Protein AF-A0A3B4FB01-F1 (afdb_monomer_lite)

Radius of gyration: 21.35 Å; chains: 1; bounding box: 50×45×59 Å

InterPro domains:
  IPR001611 Leucine-rich repeat [PF00560] (216-230)
  IPR001611 Leucine-rich repeat [PF13855] (148-206)
  IPR001611 Leucine-rich repeat [PS51450] (148-169)
  IPR001611 Leucine-rich repeat [PS51450] (216-237)
  IPR003591 Leucine-rich repeat, typical subtype [SM00369] (116-141)
  IPR003591 Leucine-rich repeat, typical subtype [SM00369] (146-169)
  IPR003591 Leucine-rich repeat, typical subtype [SM00369] (170-193)
  IPR003591 Leucine-rich repeat, typical subtype [SM00369] (234-257)
  IPR016337 Monocyte differentiation antigen CD14 [PTHR10630] (15-255)
  IPR032675 Leucine-rich repeat domain superfamily [G3DSA:3.80.10.10] (7-271)

Organism: NCBI:txid303518

Sequence (272 aa):
MFPLHVAIKRGATGLSFKNVNMSVSACVQLTNIFSGSELTSVAIEDSHIFKNEEEVRLHHINLKSLEVIVLKNIDIHSFYRVPELNFIKNMMKPVRRTSMINTKVFAIPCQSTIHFTNLEVLDISDNTIADRTLMEMMCYGKEDVLLNLRTLNISKNSLSSINSKLFTRLEKLENLDMSRNSFDSMPSTCSWPASLKFLNLSSTSLPEVTSCLPQSLQILDLSRNKLTVFNIELPLLKELYISGNKLGNLPDGHLYVSLASLRVLEAAGNPY

Foldseek 3Di:
DVVVLVCQVVPDQEDEAEAEEEEPLRVQVVLVSCAPTLHAEYYYENYEYEHDPDDRDQDQGHHQNHAEYYYYLYEYPPVVPDPDVVSCLNVQQNYQEYAHENHQDAADACVNQQSNQNHAYYHDEQYAHEPVRLCRSLCPPHDHGPLNYAEYHHDNYAYAADQQVSALSNLNHAYYEHDNYAYPEHDQAAHHHLNHAYYEHDNHQYQDYHNNDDLSYQEYAHAQYAYQDDAAQNANHAEYHHENYQHQDDYDCVSHNNHNDYDHPHCPRHDD

Structure (mmCIF, N/CA/C/O backbone):
data_AF-A0A3B4FB01-F1
#
_entry.id   AF-A0A3B4FB01-F1
#
loop_
_atom_site.group_PDB
_atom_site.id
_atom_site.type_symbol
_atom_site.label_atom_id
_atom_site.label_alt_id
_atom_site.label_comp_id
_atom_site.label_asym_id
_atom_site.label_entity_id
_atom_site.label_seq_id
_atom_site.pdbx_PDB_ins_code
_atom_site.Cartn_x
_atom_site.Cartn_y
_atom_site.Cartn_z
_atom_site.occupancy
_atom_site.B_iso_or_equiv
_atom_site.auth_seq_id
_atom_site.auth_comp_id
_atom_site.auth_asym_id
_atom_site.auth_atom_id
_atom_site.pdbx_PDB_model_num
ATOM 1 N N . MET A 1 1 ? -29.248 5.705 19.704 1.00 55.19 1 MET A N 1
ATOM 2 C CA . MET A 1 1 ? -28.166 5.486 20.695 1.00 55.19 1 MET A CA 1
ATOM 3 C C . MET A 1 1 ? -28.318 4.178 21.483 1.00 55.19 1 MET A C 1
ATOM 5 O O . MET A 1 1 ? -27.370 3.408 21.503 1.00 55.19 1 MET A O 1
ATOM 9 N N . PHE A 1 2 ? -29.491 3.858 22.050 1.00 58.88 2 PHE A N 1
ATOM 10 C CA . PHE A 1 2 ? -29.734 2.596 22.784 1.00 58.88 2 PHE A CA 1
ATOM 11 C C . PHE A 1 2 ? -29.407 1.272 22.050 1.00 58.88 2 PHE A C 1
ATOM 13 O O . PHE A 1 2 ? -28.876 0.375 22.704 1.00 58.88 2 PHE A O 1
ATOM 20 N N . PRO A 1 3 ? -29.648 1.114 20.731 1.00 66.94 3 PRO A N 1
ATOM 21 C CA . PRO A 1 3 ? -29.428 -0.175 20.061 1.00 66.94 3 PRO A CA 1
ATOM 22 C C . PRO A 1 3 ? -27.959 -0.620 20.036 1.00 66.94 3 PRO A C 1
ATOM 24 O O . PRO A 1 3 ? -27.664 -1.794 20.242 1.00 66.94 3 PRO A O 1
ATOM 27 N N . LEU A 1 4 ? -27.030 0.323 19.844 1.00 74.50 4 LEU A N 1
ATOM 28 C CA . LEU A 1 4 ? -25.595 0.030 19.754 1.00 74.50 4 LEU A CA 1
ATOM 29 C C . LEU A 1 4 ? -25.030 -0.435 21.098 1.00 74.50 4 LEU A C 1
ATOM 31 O O . LEU A 1 4 ? -24.286 -1.407 21.149 1.00 74.50 4 LEU A O 1
ATOM 35 N N . HIS A 1 5 ? -25.444 0.194 22.199 1.00 74.00 5 HIS A N 1
ATOM 36 C CA . HIS A 1 5 ? -24.992 -0.200 23.532 1.00 74.00 5 HIS A CA 1
ATOM 37 C C . HIS A 1 5 ? -25.483 -1.609 23.919 1.00 74.00 5 HIS A C 1
ATOM 3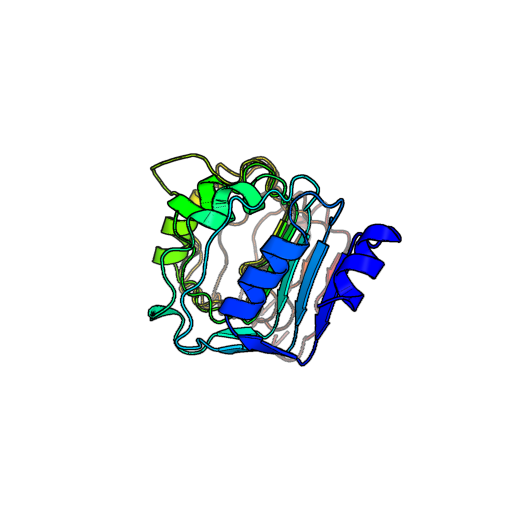9 O O . HIS A 1 5 ? -24.771 -2.361 24.583 1.00 74.00 5 HIS A O 1
ATOM 45 N N . VAL A 1 6 ? -26.681 -1.999 23.463 1.00 77.12 6 VAL A N 1
ATOM 46 C CA . VAL A 1 6 ? -27.209 -3.362 23.646 1.00 77.12 6 VAL A CA 1
ATOM 47 C C . VAL A 1 6 ? -26.423 -4.381 22.819 1.00 77.12 6 VAL A C 1
ATOM 49 O O . VAL A 1 6 ? -26.116 -5.453 23.335 1.00 77.12 6 VAL A O 1
ATOM 52 N N . ALA A 1 7 ? -26.066 -4.055 21.573 1.00 76.88 7 ALA A N 1
ATOM 53 C CA . ALA A 1 7 ? -25.271 -4.939 20.720 1.00 76.88 7 ALA A CA 1
ATOM 54 C C . ALA A 1 7 ? -23.892 -5.242 21.332 1.00 76.88 7 ALA A C 1
ATOM 56 O O . ALA A 1 7 ? -23.507 -6.407 21.416 1.00 76.88 7 ALA A O 1
ATOM 57 N N . ILE A 1 8 ? -23.200 -4.222 21.857 1.00 78.75 8 ILE A N 1
ATOM 58 C CA . ILE A 1 8 ? -21.922 -4.400 22.569 1.00 78.75 8 ILE A CA 1
ATOM 59 C C . ILE A 1 8 ? -22.106 -5.299 23.796 1.00 78.75 8 ILE A C 1
ATOM 61 O O . ILE A 1 8 ? -21.368 -6.262 23.973 1.00 78.75 8 ILE A O 1
ATOM 65 N N . LYS A 1 9 ? -23.118 -5.022 24.635 1.00 79.56 9 LYS A N 1
ATOM 66 C CA . LYS A 1 9 ? -23.404 -5.832 25.835 1.00 79.56 9 LYS A CA 1
ATOM 67 C C . LYS A 1 9 ? -23.721 -7.292 25.511 1.00 79.56 9 LYS A C 1
ATOM 69 O O . LYS A 1 9 ? -23.553 -8.149 26.370 1.00 79.56 9 LYS A O 1
ATOM 74 N N . ARG A 1 10 ? -24.185 -7.575 24.292 1.00 82.38 10 ARG A N 1
ATOM 75 C CA . ARG A 1 10 ? -24.446 -8.928 23.786 1.00 82.38 10 ARG A CA 1
ATOM 76 C C . ARG A 1 10 ? -23.249 -9.558 23.062 1.00 82.38 10 ARG A C 1
ATOM 78 O O . ARG A 1 10 ? -23.408 -10.630 22.491 1.00 82.38 10 ARG A O 1
ATOM 85 N N . GLY A 1 11 ? -22.072 -8.930 23.110 1.00 83.31 11 GLY A N 1
ATOM 86 C CA . GLY A 1 11 ? -20.820 -9.497 22.607 1.00 83.31 11 GLY A CA 1
ATOM 87 C C . GLY A 1 11 ? -20.480 -9.146 21.159 1.00 83.31 11 GLY A C 1
ATOM 88 O O . GLY A 1 11 ? -19.658 -9.828 20.558 1.00 83.31 11 GLY A O 1
ATOM 89 N N . ALA A 1 12 ? -21.092 -8.112 20.572 1.00 85.38 12 ALA A N 1
ATOM 90 C CA . ALA A 1 12 ? -20.676 -7.643 19.252 1.00 85.38 12 ALA A CA 1
ATOM 91 C C . ALA A 1 12 ? -19.247 -7.069 19.302 1.00 85.38 12 ALA A C 1
ATOM 93 O O . ALA A 1 12 ? -18.992 -6.099 20.016 1.00 85.38 12 ALA A O 1
ATOM 94 N N . THR A 1 13 ? -18.341 -7.644 18.510 1.00 90.00 13 THR A N 1
ATOM 95 C CA . THR A 1 13 ? -16.930 -7.226 18.401 1.00 90.00 13 THR A CA 1
ATOM 96 C C . THR A 1 13 ? -16.640 -6.431 17.127 1.00 90.00 13 THR A C 1
ATOM 98 O O . THR A 1 13 ? -15.586 -5.814 17.006 1.00 90.00 13 THR A O 1
ATOM 101 N N . GLY A 1 14 ? -17.579 -6.386 16.179 1.00 91.69 14 GLY A N 1
ATOM 102 C CA . GLY A 1 14 ? -17.420 -5.672 14.918 1.00 91.69 14 GLY A CA 1
ATOM 103 C C . GLY A 1 14 ? -18.600 -4.770 14.594 1.00 91.69 14 GLY A C 1
ATOM 104 O O . GLY A 1 14 ? -19.752 -5.113 14.857 1.00 91.69 14 GLY A O 1
ATOM 105 N N . LEU A 1 15 ? -18.305 -3.616 13.998 1.00 90.31 15 LEU A N 1
ATOM 106 C CA . LEU A 1 15 ? -19.303 -2.667 13.519 1.00 90.31 15 LEU A CA 1
ATOM 107 C C . LEU A 1 15 ? -18.973 -2.233 12.104 1.00 90.31 15 LEU A C 1
ATOM 109 O O . LEU A 1 15 ? -17.836 -1.872 11.814 1.00 90.31 15 LEU A O 1
ATOM 113 N N . SER A 1 16 ? -19.987 -2.221 11.250 1.00 92.31 16 SER A N 1
ATOM 114 C CA . SER A 1 16 ? -19.885 -1.687 9.900 1.00 92.31 16 SER A CA 1
ATOM 115 C C . SER A 1 16 ? -21.049 -0.743 9.638 1.00 92.31 16 SER A C 1
ATOM 117 O O . SER A 1 16 ? -22.205 -1.072 9.917 1.00 92.31 16 SER A O 1
ATOM 119 N N . PHE A 1 17 ? -20.729 0.437 9.121 1.00 92.88 17 PHE A N 1
ATOM 120 C CA . PHE A 1 17 ? -21.685 1.427 8.655 1.00 92.88 17 PHE A CA 1
ATOM 121 C C . PHE A 1 17 ? -21.543 1.545 7.145 1.00 92.88 17 PHE A C 1
ATOM 123 O O . PHE A 1 17 ? -20.460 1.837 6.646 1.00 92.88 17 PHE A O 1
ATOM 130 N N . LYS A 1 18 ? -22.636 1.324 6.418 1.00 95.12 18 LYS A N 1
ATOM 131 C CA . LYS A 1 18 ? -22.642 1.363 4.959 1.00 95.12 18 LYS A CA 1
ATOM 132 C C . LYS A 1 18 ? -23.762 2.252 4.450 1.00 95.12 18 LYS A C 1
ATOM 134 O O . LYS A 1 18 ? -24.873 2.168 4.971 1.00 95.12 18 LYS A O 1
ATOM 139 N N . ASN A 1 19 ? -23.478 3.063 3.431 1.00 95.19 19 ASN A N 1
ATOM 140 C CA . ASN A 1 19 ? -24.435 4.010 2.851 1.00 95.19 19 ASN A CA 1
ATOM 141 C C . ASN A 1 19 ? -25.041 4.953 3.902 1.00 95.19 19 ASN A C 1
ATOM 143 O O . ASN A 1 19 ? -26.239 5.244 3.871 1.00 95.19 19 ASN A O 1
ATOM 147 N N . VAL A 1 20 ? -24.230 5.405 4.865 1.00 91.44 20 VAL A N 1
ATOM 148 C CA . VAL A 1 20 ? -24.687 6.320 5.914 1.00 91.44 20 VAL A CA 1
ATOM 149 C C . VAL A 1 20 ? -24.254 7.751 5.625 1.00 91.44 20 VAL A C 1
ATOM 151 O O . VAL A 1 20 ? -23.188 8.007 5.068 1.00 91.44 20 VAL A O 1
ATOM 154 N N . ASN A 1 21 ? -25.081 8.700 6.053 1.00 91.62 21 ASN A N 1
ATOM 155 C CA . ASN A 1 21 ? -24.709 10.104 6.119 1.00 91.62 21 ASN A CA 1
ATOM 156 C C . ASN A 1 21 ? -24.572 10.483 7.594 1.00 91.62 21 ASN A C 1
ATOM 158 O O . ASN A 1 21 ? -25.538 10.368 8.352 1.00 91.62 21 ASN A O 1
ATOM 162 N N . MET A 1 22 ? -23.374 10.874 8.021 1.00 87.88 22 MET A N 1
ATOM 163 C CA . MET A 1 22 ? -23.079 11.085 9.436 1.00 87.88 22 MET A CA 1
ATOM 164 C C . MET A 1 22 ? -22.232 12.329 9.671 1.00 87.88 22 MET A C 1
ATOM 166 O O . MET A 1 22 ? -21.355 12.668 8.880 1.00 87.88 22 MET A O 1
ATOM 170 N N . SER A 1 23 ? -22.484 13.020 10.781 1.00 86.69 23 SER A N 1
ATOM 171 C CA . SER A 1 23 ? -21.656 14.161 11.151 1.00 86.69 23 SER A CA 1
ATOM 172 C C . SER A 1 23 ? -20.340 13.711 11.792 1.00 86.69 23 SER A C 1
ATOM 174 O O . SER A 1 23 ? -20.263 12.644 12.403 1.00 86.69 23 SER A O 1
ATOM 176 N N . VAL A 1 24 ? -19.306 14.553 11.732 1.00 80.56 24 VAL A N 1
ATOM 177 C CA . VAL A 1 24 ? -18.055 14.335 12.488 1.00 80.56 24 VAL A CA 1
ATOM 178 C C . VAL A 1 24 ? -18.339 14.172 13.992 1.00 80.56 24 VAL A C 1
ATOM 180 O O . VAL A 1 24 ? -17.756 13.300 14.636 1.00 80.56 24 VAL A O 1
ATOM 183 N N . SER A 1 25 ? -19.282 14.952 14.540 1.00 80.25 25 SER A N 1
ATOM 184 C CA . SER A 1 25 ? -19.763 14.813 15.925 1.00 80.25 25 SER A CA 1
ATOM 185 C C . SER A 1 25 ? -20.329 13.412 16.187 1.00 80.25 25 SER A C 1
ATOM 187 O O . SER A 1 25 ? -19.961 12.778 17.175 1.00 80.25 25 SER A O 1
ATOM 189 N N . ALA A 1 26 ? -21.133 12.864 15.268 1.00 84.75 26 ALA A N 1
ATOM 190 C CA . ALA A 1 26 ? -21.658 11.506 15.386 1.00 84.75 26 ALA A CA 1
ATOM 191 C C . ALA A 1 26 ? -20.544 10.445 15.365 1.00 84.75 26 ALA A C 1
ATOM 193 O O . ALA A 1 26 ? -20.572 9.530 16.188 1.00 84.75 26 ALA A O 1
ATOM 194 N N . CYS A 1 27 ? -19.531 10.582 14.500 1.00 82.81 27 CYS A N 1
ATOM 195 C CA . CYS A 1 27 ? -18.366 9.686 14.495 1.00 82.81 27 CYS A CA 1
ATOM 196 C C . CYS A 1 27 ? -17.647 9.681 15.851 1.00 82.81 27 CYS A C 1
ATOM 198 O O . CYS A 1 27 ? -17.303 8.625 16.379 1.00 82.81 27 CYS A O 1
ATOM 200 N N . VAL A 1 28 ? -17.464 10.855 16.454 1.00 79.69 28 VAL A N 1
ATOM 201 C CA . VAL A 1 28 ? -16.813 10.969 17.765 1.00 79.69 28 VAL A CA 1
ATOM 202 C C . VAL A 1 28 ? -17.703 10.404 18.872 1.00 79.69 28 VAL A C 1
ATOM 204 O O . VAL A 1 28 ? -17.228 9.663 19.733 1.00 79.69 28 VAL A O 1
ATOM 207 N N . GLN A 1 29 ? -19.009 10.666 18.842 1.00 80.69 29 GLN A N 1
ATOM 208 C CA . GLN A 1 29 ? -19.944 10.068 19.798 1.00 80.69 29 GLN A CA 1
ATOM 209 C C . GLN A 1 29 ? -19.943 8.540 19.718 1.00 80.69 29 GLN A C 1
ATOM 211 O O . GLN A 1 29 ? -19.980 7.884 20.757 1.00 80.69 29 GLN A O 1
ATOM 216 N N . LEU A 1 30 ? -19.828 7.965 18.517 1.00 82.44 30 LEU A N 1
ATOM 217 C CA . LEU A 1 30 ? -19.651 6.524 18.347 1.00 82.44 30 LEU A CA 1
ATOM 218 C C . LEU A 1 30 ? -18.394 6.044 19.076 1.00 82.44 30 LEU A C 1
ATOM 220 O O . LEU A 1 30 ? -18.492 5.134 19.894 1.00 82.44 30 LEU A O 1
ATOM 224 N N . THR A 1 31 ? -17.242 6.696 18.893 1.00 79.31 31 THR A N 1
ATOM 225 C CA . THR A 1 31 ? -16.019 6.306 19.624 1.00 79.31 31 THR A CA 1
ATOM 226 C C . THR A 1 31 ? -16.182 6.367 21.148 1.00 79.31 31 THR A C 1
ATOM 228 O O . THR A 1 31 ? -15.682 5.489 21.848 1.00 79.31 31 THR A O 1
ATOM 231 N N . ASN A 1 32 ? -16.955 7.329 21.667 1.00 80.25 32 ASN A N 1
ATOM 232 C CA . ASN A 1 32 ? -17.267 7.413 23.096 1.00 80.25 32 ASN A CA 1
ATOM 233 C C . ASN A 1 32 ? -18.163 6.254 23.564 1.00 80.25 32 ASN A C 1
ATOM 235 O O . ASN A 1 32 ? -17.923 5.699 24.632 1.00 80.25 32 ASN A O 1
ATOM 239 N N . ILE A 1 33 ? -19.166 5.861 22.769 1.00 80.94 33 ILE A N 1
ATOM 240 C CA . ILE A 1 33 ? -20.074 4.741 23.079 1.00 80.94 33 ILE A CA 1
ATOM 241 C C . ILE A 1 33 ? -19.311 3.415 23.185 1.00 80.94 33 ILE A C 1
ATOM 243 O O . ILE A 1 33 ? -19.665 2.575 24.012 1.00 80.94 33 ILE A O 1
ATOM 247 N N . PHE A 1 34 ? -18.284 3.230 22.355 1.00 82.50 34 PHE A N 1
ATOM 248 C CA . PHE A 1 34 ? -17.487 2.002 22.318 1.00 82.50 34 PHE A CA 1
ATOM 249 C C . PHE A 1 34 ? -16.280 2.025 23.260 1.00 82.50 34 PHE A C 1
ATOM 251 O O . PHE A 1 34 ? -15.614 1.002 23.415 1.00 82.50 34 PHE A O 1
ATOM 258 N N . SER A 1 35 ? -15.988 3.155 23.906 1.00 86.25 35 SER A N 1
ATOM 259 C CA . SER A 1 35 ? -14.874 3.257 24.850 1.00 86.25 35 SER A CA 1
ATOM 260 C C . SER A 1 35 ? -15.035 2.238 25.987 1.00 86.25 35 SER A C 1
ATOM 262 O O . SER A 1 35 ? -16.077 2.174 26.637 1.00 86.25 35 SER A O 1
ATOM 264 N N . GLY A 1 36 ? -14.005 1.422 26.215 1.00 86.62 36 GLY A N 1
ATOM 265 C CA . GLY A 1 36 ? -13.997 0.348 27.211 1.00 86.62 36 GLY A CA 1
ATOM 266 C C . GLY A 1 36 ? -14.672 -0.958 26.777 1.00 86.62 36 GLY A C 1
ATOM 267 O O . GLY A 1 36 ? -14.827 -1.843 27.612 1.00 86.62 36 GLY A O 1
ATOM 268 N N . SER A 1 37 ? -15.079 -1.090 25.513 1.00 88.25 37 SER A N 1
ATOM 269 C CA . SER A 1 37 ? -15.653 -2.332 24.974 1.00 88.25 37 SER A CA 1
ATOM 270 C C . SER A 1 37 ? -14.610 -3.269 24.349 1.00 88.25 37 SER A C 1
ATOM 272 O O . SER A 1 37 ? -13.489 -2.856 24.058 1.00 88.25 37 SER A O 1
ATOM 274 N N . GLU A 1 38 ? -15.025 -4.509 24.067 1.00 90.75 38 GLU A N 1
ATOM 275 C CA . GLU A 1 38 ? -14.253 -5.526 23.325 1.00 90.75 38 GLU A CA 1
ATOM 276 C C . GLU A 1 38 ? -14.389 -5.390 21.798 1.00 90.75 38 GLU A C 1
ATOM 278 O O . GLU A 1 38 ? -14.364 -6.370 21.054 1.00 90.75 38 GLU A O 1
ATOM 283 N N . LEU A 1 39 ? -14.600 -4.168 21.309 1.00 90.88 39 LEU A N 1
ATOM 284 C CA . LEU A 1 39 ? -14.715 -3.906 19.883 1.00 90.88 39 LEU A CA 1
ATOM 285 C C . LEU A 1 39 ? -13.353 -4.094 19.202 1.00 90.88 39 LEU A C 1
ATOM 287 O O . LEU A 1 39 ? -12.398 -3.384 19.514 1.00 90.88 39 LEU A O 1
ATOM 291 N N . THR A 1 40 ? -13.288 -5.015 18.245 1.00 94.88 40 THR A N 1
ATOM 292 C CA . THR A 1 40 ? -12.080 -5.377 17.497 1.00 94.88 40 THR A CA 1
ATOM 293 C C . THR A 1 40 ? -12.030 -4.781 16.100 1.00 94.88 40 THR A C 1
ATOM 295 O O . THR A 1 40 ? -10.939 -4.606 15.557 1.00 94.88 40 THR A O 1
ATOM 298 N N . SER A 1 41 ? -13.177 -4.441 15.502 1.00 95.31 41 SER A N 1
ATOM 299 C CA . SER A 1 41 ? -13.212 -3.883 14.146 1.00 95.31 41 SER A CA 1
ATOM 300 C C . SER A 1 41 ? -14.272 -2.804 13.944 1.00 95.31 41 SER A C 1
ATOM 302 O O . SER A 1 41 ? -15.428 -2.986 14.333 1.00 95.31 41 SER A O 1
ATOM 304 N N . VAL A 1 42 ? -13.902 -1.733 13.241 1.00 93.62 42 VAL A N 1
ATOM 305 C CA . VAL A 1 42 ? -14.820 -0.685 12.770 1.00 93.62 42 VAL A CA 1
ATOM 306 C C . VAL A 1 42 ? -14.653 -0.487 11.270 1.00 93.62 42 VAL A C 1
ATOM 308 O O . VAL A 1 42 ? -13.535 -0.302 10.795 1.00 93.62 42 VAL A O 1
ATOM 311 N N . ALA A 1 43 ? -15.764 -0.475 10.539 1.00 95.31 43 ALA A N 1
ATOM 312 C CA . ALA A 1 43 ? -15.812 -0.175 9.116 1.00 95.31 43 ALA A CA 1
ATOM 313 C C . ALA A 1 43 ? -16.826 0.938 8.808 1.00 95.31 43 ALA A C 1
ATOM 315 O O . ALA A 1 43 ? -17.930 0.954 9.355 1.00 95.31 43 ALA A O 1
ATOM 316 N N . ILE A 1 44 ? -16.459 1.859 7.920 1.00 94.25 44 ILE A N 1
ATOM 317 C CA . ILE A 1 44 ? -17.356 2.846 7.316 1.00 94.25 44 ILE A CA 1
ATOM 318 C C . ILE A 1 44 ? -17.142 2.791 5.803 1.00 94.25 44 ILE A C 1
ATOM 320 O O . ILE A 1 44 ? -16.034 3.025 5.318 1.00 94.25 44 ILE A O 1
ATOM 324 N N . GLU A 1 45 ? -18.197 2.470 5.063 1.00 96.44 45 GLU A N 1
ATOM 325 C CA . GLU A 1 45 ? -18.144 2.233 3.621 1.00 96.44 45 GLU A CA 1
ATOM 326 C C . GLU A 1 45 ? -19.213 3.032 2.881 1.00 96.44 45 GLU A C 1
ATOM 328 O O . GLU A 1 45 ? -20.342 3.162 3.361 1.00 96.44 45 GLU A O 1
ATOM 333 N N . ASP A 1 46 ? -18.880 3.527 1.690 1.00 96.44 46 ASP A N 1
ATOM 334 C CA . ASP A 1 46 ? -19.840 4.131 0.756 1.00 96.44 46 ASP A CA 1
ATOM 335 C C . ASP A 1 46 ? -20.666 5.253 1.422 1.00 96.44 46 ASP A C 1
ATOM 337 O O . ASP A 1 46 ? -21.879 5.358 1.255 1.00 96.44 46 ASP A O 1
ATOM 341 N N . SER A 1 47 ? -20.014 6.052 2.269 1.00 93.69 47 SER A N 1
ATOM 342 C CA . SER A 1 47 ? -20.672 6.941 3.234 1.00 93.69 47 SER A CA 1
ATOM 343 C C . SER A 1 47 ? -20.202 8.386 3.098 1.00 93.69 47 SER A C 1
ATOM 345 O O . SER A 1 47 ? -19.163 8.682 2.505 1.00 93.69 47 SER A O 1
ATOM 347 N N . HIS A 1 48 ? -20.986 9.319 3.632 1.00 90.94 48 HIS A N 1
ATOM 348 C CA . HIS A 1 48 ? -20.680 10.750 3.596 1.00 90.94 48 HIS A CA 1
ATOM 349 C C . HIS A 1 48 ? -20.495 11.269 5.015 1.00 90.94 48 HIS A C 1
ATOM 351 O O . HIS A 1 48 ? -21.353 11.072 5.880 1.00 90.94 48 HIS A O 1
ATOM 357 N N . ILE A 1 49 ? -19.356 11.921 5.251 1.00 87.06 49 ILE A N 1
ATOM 358 C CA . ILE A 1 49 ? -19.043 12.550 6.527 1.00 87.06 49 ILE A CA 1
ATOM 359 C C . ILE A 1 49 ? -19.044 14.060 6.331 1.00 87.06 49 ILE A C 1
ATOM 361 O O . ILE A 1 49 ? -18.271 14.614 5.548 1.00 87.06 49 ILE A O 1
ATOM 365 N N . PHE A 1 50 ? -19.908 14.746 7.071 1.00 85.12 50 PHE A N 1
ATOM 366 C CA . PHE A 1 50 ? -20.014 16.201 7.023 1.00 85.12 50 PHE A CA 1
ATOM 367 C C . PHE A 1 50 ? -19.711 16.820 8.385 1.00 85.12 50 PHE A C 1
ATOM 369 O O . PHE A 1 50 ? -19.961 16.242 9.443 1.00 85.12 50 PHE A O 1
ATOM 376 N N . LYS A 1 51 ? -19.164 18.032 8.382 1.00 76.38 51 LYS A N 1
ATOM 377 C CA . LYS A 1 51 ? -19.023 18.813 9.611 1.00 76.38 51 LYS A CA 1
ATOM 378 C C . LYS A 1 51 ? -20.367 19.464 9.959 1.00 76.38 51 LYS A C 1
ATOM 380 O O . LYS A 1 51 ? -20.948 20.134 9.111 1.00 76.38 51 LYS A O 1
ATOM 385 N N . ASN A 1 52 ? -20.827 19.306 11.200 1.00 73.06 52 ASN A N 1
ATOM 386 C CA . ASN A 1 52 ? -21.855 20.158 11.805 1.00 73.06 52 ASN A CA 1
ATOM 387 C C . ASN A 1 52 ? -21.192 21.210 12.722 1.00 73.06 52 ASN A C 1
ATOM 389 O O . ASN A 1 52 ? -20.028 21.062 13.090 1.00 73.06 52 ASN A O 1
ATOM 393 N N . GLU A 1 53 ? -21.900 22.295 13.053 1.00 66.62 53 GLU A N 1
ATOM 394 C CA . GLU A 1 53 ? -21.384 23.375 13.924 1.00 66.62 53 GLU A CA 1
ATOM 395 C C . GLU A 1 53 ? -21.278 22.978 15.407 1.00 66.62 53 GLU A C 1
ATOM 397 O O . GLU A 1 53 ? -20.815 23.763 16.228 1.00 66.62 53 GLU A O 1
ATOM 402 N N . GLU A 1 54 ? -21.680 21.757 15.763 1.00 67.44 54 GLU A N 1
ATOM 403 C CA . GLU A 1 54 ? -21.612 21.274 17.137 1.00 67.44 54 GLU A CA 1
ATOM 404 C C . GLU A 1 54 ? -20.165 21.115 17.613 1.00 67.44 54 GLU A C 1
ATOM 406 O O . GLU A 1 54 ? -19.326 20.495 16.951 1.00 67.44 54 GLU A O 1
ATOM 411 N N . GLU A 1 55 ? -19.892 21.622 18.815 1.00 63.25 55 GLU A N 1
ATOM 412 C CA . GLU A 1 55 ? -18.641 21.343 19.505 1.00 63.25 55 GLU A CA 1
ATOM 413 C C . GLU A 1 55 ? -18.503 19.846 19.784 1.00 63.25 55 GLU A C 1
ATOM 415 O O . GLU A 1 55 ? -19.318 19.207 20.455 1.00 63.25 55 GLU A O 1
ATOM 420 N N . VAL A 1 56 ? -17.404 19.287 19.296 1.00 63.56 56 VAL A N 1
ATOM 421 C CA . VAL A 1 56 ? -17.031 17.905 19.549 1.00 63.56 56 VAL A CA 1
ATOM 422 C C . VAL A 1 56 ? -16.413 17.814 20.947 1.00 63.56 56 VAL A C 1
ATOM 424 O O . VAL A 1 56 ? -15.266 18.208 21.155 1.00 63.56 56 VAL A O 1
ATOM 427 N N . ARG A 1 57 ? -17.146 17.256 21.920 1.00 63.69 57 ARG A N 1
ATOM 428 C CA . ARG A 1 57 ? -16.589 16.947 23.250 1.00 63.69 57 ARG A CA 1
ATOM 429 C C . ARG A 1 57 ? -15.756 15.669 23.214 1.00 63.69 57 ARG A C 1
ATOM 431 O O . ARG A 1 57 ? -16.278 14.551 23.243 1.00 63.69 57 ARG A O 1
ATOM 438 N N . LEU A 1 58 ? -14.444 15.860 23.186 1.00 62.03 58 LEU A N 1
ATOM 439 C CA . LEU A 1 58 ? -13.450 14.796 23.196 1.00 62.03 58 LEU A CA 1
ATOM 440 C C . LEU A 1 58 ? -13.279 14.249 24.617 1.00 62.03 58 LEU A C 1
ATOM 442 O O . LEU A 1 58 ? -12.854 14.966 25.518 1.00 62.03 58 LEU A O 1
ATOM 446 N N . HIS A 1 59 ? -13.614 12.976 24.809 1.00 67.25 59 HIS A N 1
ATOM 447 C CA . HIS A 1 59 ? -13.325 12.247 26.043 1.00 67.25 59 HIS A CA 1
ATOM 448 C C . HIS A 1 59 ? -12.089 11.367 25.843 1.00 67.25 59 HIS A C 1
ATOM 450 O O . HIS A 1 59 ? -11.632 11.150 24.719 1.00 67.25 59 HIS A O 1
ATOM 456 N N . HIS A 1 60 ? -11.535 10.844 26.936 1.00 71.56 60 HIS A N 1
ATOM 457 C CA . HIS A 1 60 ? -10.477 9.845 26.848 1.00 71.56 60 HIS A CA 1
ATOM 458 C C . HIS A 1 60 ? -11.050 8.547 26.253 1.00 71.56 60 HIS A C 1
ATOM 460 O O . HIS A 1 60 ? -11.777 7.813 26.924 1.00 71.56 60 HIS A O 1
ATOM 466 N N . ILE A 1 61 ? -10.759 8.285 24.976 1.00 77.06 61 ILE A N 1
ATOM 467 C CA . ILE A 1 61 ? -11.234 7.093 24.265 1.00 77.06 61 ILE A CA 1
ATOM 468 C C . ILE A 1 61 ? -10.263 5.945 24.521 1.00 77.06 61 ILE A C 1
ATOM 470 O O . ILE A 1 61 ? -9.061 6.057 24.271 1.00 77.06 61 ILE A O 1
ATOM 474 N N . ASN A 1 62 ? -10.802 4.830 25.004 1.00 83.56 62 ASN A N 1
ATOM 475 C CA . ASN A 1 62 ? -10.045 3.637 25.334 1.00 83.56 62 ASN A CA 1
ATOM 476 C C . ASN A 1 62 ? -10.573 2.436 24.539 1.00 83.56 62 ASN A C 1
ATOM 478 O O . ASN A 1 62 ? -11.530 1.789 24.951 1.00 83.56 62 ASN A O 1
ATOM 482 N N . LEU A 1 63 ? -9.945 2.137 23.403 1.00 87.00 63 LEU A N 1
ATOM 483 C CA . LEU A 1 63 ? -10.321 1.041 22.502 1.00 87.00 63 LEU A CA 1
ATOM 484 C C . LEU A 1 63 ? -9.167 0.038 22.384 1.00 87.00 63 LEU A C 1
ATOM 486 O O . LEU A 1 63 ? -8.578 -0.113 21.321 1.00 87.00 63 LEU A O 1
ATOM 490 N N . LYS A 1 64 ? -8.794 -0.606 23.499 1.00 89.88 64 LYS A N 1
ATOM 491 C CA . LYS A 1 64 ? -7.592 -1.467 23.570 1.00 89.88 64 LYS A CA 1
ATOM 492 C C . LYS A 1 64 ? -7.677 -2.717 22.698 1.00 89.88 64 LYS A C 1
ATOM 494 O O . LYS A 1 64 ? -6.634 -3.203 22.279 1.00 89.88 64 LYS A O 1
ATOM 499 N N . SER A 1 65 ? -8.887 -3.211 22.451 1.00 92.69 65 SER A N 1
ATOM 500 C CA . SER A 1 65 ? -9.132 -4.415 21.653 1.00 92.69 65 SER A CA 1
ATOM 501 C C . SER A 1 65 ? -9.270 -4.113 20.155 1.00 92.69 65 SER A C 1
ATOM 503 O O . SER A 1 65 ? -9.399 -5.046 19.373 1.00 92.69 65 SER A O 1
ATOM 505 N N . LEU A 1 66 ? -9.238 -2.838 19.734 1.00 93.81 66 LEU A N 1
ATOM 506 C CA . LEU A 1 66 ? -9.446 -2.448 18.338 1.00 93.81 66 LEU A CA 1
ATOM 507 C C . LEU A 1 66 ? -8.229 -2.798 17.478 1.00 93.81 66 LEU A C 1
ATOM 5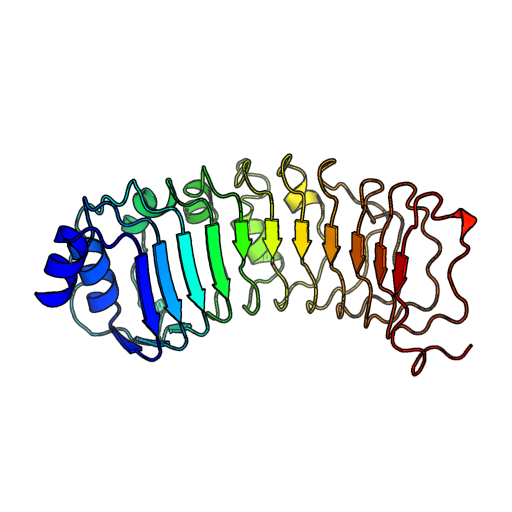09 O O . LEU A 1 66 ? -7.179 -2.171 17.586 1.00 93.81 66 LEU A O 1
ATOM 513 N N . GLU A 1 67 ? -8.400 -3.751 16.568 1.00 96.50 67 GLU A N 1
ATOM 514 C CA . GLU A 1 67 ? -7.332 -4.234 15.692 1.00 96.50 67 GLU A CA 1
ATOM 515 C C . GLU A 1 67 ? -7.511 -3.803 14.234 1.00 96.50 67 GLU A C 1
ATOM 517 O O . GLU A 1 67 ? -6.520 -3.703 13.505 1.00 96.50 67 GLU A O 1
ATOM 522 N N . VAL A 1 68 ? -8.754 -3.562 13.801 1.00 97.62 68 VAL A N 1
ATOM 523 C CA . VAL A 1 68 ? -9.094 -3.322 12.393 1.00 97.62 68 VAL A CA 1
ATOM 524 C C . VAL A 1 68 ? -9.904 -2.039 12.217 1.00 97.62 68 VAL A C 1
ATOM 526 O O . VAL A 1 68 ? -10.964 -1.871 12.820 1.00 97.62 68 VAL A O 1
ATOM 529 N N . ILE A 1 69 ? -9.437 -1.154 11.336 1.00 95.75 69 ILE A N 1
ATOM 530 C CA . ILE A 1 69 ? -10.169 0.047 10.911 1.00 95.75 69 ILE A CA 1
ATOM 531 C C . ILE A 1 69 ? -10.295 0.036 9.387 1.00 95.75 69 ILE A C 1
ATOM 533 O O . ILE A 1 69 ? -9.300 -0.095 8.682 1.00 95.75 69 ILE A O 1
ATOM 537 N N . VAL A 1 70 ? -11.507 0.190 8.860 1.00 97.12 70 VAL A N 1
ATOM 538 C CA . VAL A 1 70 ? -11.754 0.271 7.415 1.00 97.12 70 VAL A CA 1
ATOM 539 C C . VAL A 1 70 ? -12.571 1.515 7.106 1.00 97.12 70 VAL A C 1
ATOM 541 O O . VAL A 1 70 ? -13.676 1.690 7.601 1.00 97.12 70 VAL A O 1
ATOM 544 N N . LEU A 1 71 ? -12.033 2.376 6.258 1.00 95.56 71 LEU A N 1
ATOM 545 C CA . LEU A 1 71 ? -12.683 3.544 5.693 1.00 95.56 71 LEU A CA 1
ATOM 546 C C . LEU A 1 71 ? -12.623 3.393 4.175 1.00 95.56 71 LEU A C 1
ATOM 548 O O . LEU A 1 71 ? -11.535 3.354 3.606 1.00 95.56 71 LEU A O 1
ATOM 552 N N . LYS A 1 72 ? -13.773 3.266 3.513 1.00 97.19 72 LYS A N 1
ATOM 553 C CA . LYS A 1 72 ? -13.830 3.048 2.065 1.00 97.19 72 LYS A CA 1
ATOM 554 C C . LYS A 1 72 ? -14.862 3.944 1.408 1.00 97.19 72 LYS A C 1
ATOM 556 O O . LYS A 1 72 ? -15.997 3.997 1.871 1.00 97.19 72 LYS A O 1
ATOM 561 N N . ASN A 1 73 ? -14.496 4.577 0.295 1.00 96.56 73 ASN A N 1
ATOM 562 C CA . ASN A 1 73 ? -15.401 5.440 -0.469 1.00 96.56 73 ASN A CA 1
ATOM 563 C C . ASN A 1 73 ? -16.059 6.490 0.445 1.00 96.56 73 ASN A C 1
ATOM 565 O O . ASN A 1 73 ? -17.285 6.613 0.488 1.00 96.56 73 ASN A O 1
ATOM 569 N N . ILE A 1 74 ? -15.237 7.186 1.236 1.00 91.69 74 ILE A N 1
ATOM 570 C CA . ILE A 1 74 ? -15.705 8.207 2.175 1.00 91.69 74 ILE A CA 1
ATOM 571 C C . ILE A 1 74 ? -15.399 9.580 1.605 1.00 91.69 74 ILE A C 1
ATOM 573 O O . ILE A 1 74 ? -14.244 9.911 1.345 1.00 91.69 74 ILE A O 1
ATOM 577 N N . ASP A 1 75 ? -16.430 10.410 1.494 1.00 84.00 75 ASP A N 1
ATOM 578 C CA . ASP A 1 75 ? -16.243 11.836 1.259 1.00 84.00 75 ASP A CA 1
ATOM 579 C C . ASP A 1 75 ? -16.318 12.592 2.585 1.00 84.00 75 ASP A C 1
ATOM 581 O O . ASP A 1 75 ? -17.343 12.542 3.270 1.00 84.00 75 ASP A O 1
ATOM 585 N N . ILE A 1 76 ? -15.233 13.279 2.955 1.00 80.19 76 ILE A N 1
ATOM 586 C CA . ILE A 1 76 ? -15.211 14.156 4.127 1.00 80.19 76 ILE A CA 1
ATOM 587 C C . ILE A 1 76 ? -15.252 15.606 3.658 1.00 80.19 76 ILE A C 1
ATOM 589 O O . ILE A 1 76 ? -14.227 16.225 3.352 1.00 80.19 76 ILE A O 1
ATOM 593 N N . HIS A 1 77 ? -16.454 16.176 3.626 1.00 74.19 77 HIS A N 1
ATOM 594 C CA . HIS A 1 77 ? -16.621 17.556 3.199 1.00 74.19 77 HIS A CA 1
ATOM 595 C C . HIS A 1 77 ? -16.004 18.511 4.224 1.00 74.19 77 HIS A C 1
ATOM 597 O O . HIS A 1 77 ? -16.293 18.451 5.420 1.00 74.19 77 HIS A O 1
ATOM 603 N N . SER A 1 78 ? -15.188 19.451 3.745 1.00 70.62 78 SER A N 1
ATOM 604 C CA . SER A 1 78 ? -14.539 20.460 4.588 1.00 70.62 78 SER A CA 1
ATOM 605 C C . SER A 1 78 ? -13.650 19.884 5.701 1.00 70.62 78 SER A C 1
ATOM 607 O O . SER A 1 78 ? -13.593 20.451 6.793 1.00 70.62 78 SER A O 1
ATOM 609 N N . PHE A 1 79 ? -12.917 18.796 5.423 1.00 71.56 79 PHE A N 1
ATOM 610 C CA . PHE A 1 79 ? -11.947 18.205 6.359 1.00 71.56 79 PHE A CA 1
ATOM 611 C C . PHE A 1 79 ? -10.944 19.226 6.927 1.00 71.56 79 PHE A C 1
ATOM 613 O O . PHE A 1 79 ? -10.602 19.161 8.100 1.00 71.56 79 PHE A O 1
ATOM 620 N N . TYR A 1 80 ? -10.563 20.245 6.145 1.00 67.44 80 TYR A N 1
ATOM 621 C CA . TYR A 1 80 ? -9.713 21.364 6.586 1.00 67.44 80 TYR A CA 1
ATOM 622 C C . TYR A 1 80 ? -10.281 22.165 7.776 1.00 67.44 80 TYR A C 1
ATOM 624 O O . TYR A 1 80 ? -9.570 22.958 8.383 1.00 67.44 80 TYR A O 1
ATOM 632 N N . ARG A 1 81 ? -11.567 21.989 8.106 1.00 65.81 81 ARG A N 1
ATOM 633 C CA . ARG A 1 81 ? -12.232 22.605 9.263 1.00 65.81 81 ARG A CA 1
ATOM 634 C C . ARG A 1 81 ? -12.295 21.677 10.479 1.00 65.81 81 ARG A C 1
ATOM 636 O O . ARG A 1 81 ? -12.875 22.081 11.491 1.00 65.81 81 ARG A O 1
ATOM 643 N N . VAL A 1 82 ? -11.819 20.438 10.379 1.00 65.06 82 VAL A N 1
ATOM 644 C CA . VAL A 1 82 ? -11.799 19.480 11.490 1.00 65.06 82 VAL A CA 1
ATOM 645 C C . VAL A 1 82 ? -10.575 19.788 12.365 1.00 65.06 82 VAL A C 1
ATOM 647 O O . VAL A 1 82 ? -9.479 19.918 11.823 1.00 65.06 82 VAL A O 1
ATOM 650 N N . PRO A 1 83 ? -10.736 19.951 13.693 1.00 65.38 83 PRO A N 1
ATOM 651 C CA . PRO A 1 83 ? -9.610 20.163 14.600 1.00 65.38 83 PRO A CA 1
ATOM 652 C C . PRO A 1 83 ? -8.596 19.019 14.543 1.00 65.38 83 PRO A C 1
ATOM 654 O O . PRO A 1 83 ? -8.919 17.905 14.129 1.00 65.38 83 PRO A O 1
ATOM 657 N N . GLU A 1 84 ? -7.381 19.275 15.025 1.00 64.94 84 GLU A N 1
ATOM 658 C CA . GLU A 1 84 ? -6.334 18.260 15.110 1.00 64.94 84 GLU A CA 1
ATOM 659 C C . GLU A 1 84 ? -6.827 17.027 15.891 1.00 64.94 84 GLU A C 1
ATOM 661 O O . GLU A 1 84 ? -7.242 17.117 17.050 1.00 64.94 84 GLU A O 1
ATOM 666 N N . LEU A 1 85 ? -6.785 15.850 15.258 1.00 67.38 85 LEU A N 1
ATOM 667 C CA . LEU A 1 85 ? -7.357 14.610 15.794 1.00 67.38 85 LEU A CA 1
ATOM 668 C C . LEU A 1 85 ? -6.459 13.950 16.859 1.00 67.38 85 LEU A C 1
ATOM 670 O O . LEU A 1 85 ? -6.377 12.731 16.947 1.00 67.38 85 LEU A O 1
ATOM 674 N N . ASN A 1 86 ? -5.794 14.731 17.713 1.00 67.75 86 ASN A N 1
ATOM 675 C CA . ASN A 1 86 ? -4.846 14.235 18.722 1.00 67.75 86 ASN A CA 1
ATOM 676 C C . ASN A 1 86 ? -5.447 13.213 19.703 1.00 67.75 86 ASN A C 1
ATOM 678 O O . ASN A 1 86 ? -4.725 12.445 20.335 1.00 67.75 86 ASN A O 1
ATOM 682 N N . PHE A 1 87 ? -6.768 13.173 19.827 1.00 68.69 87 PHE A N 1
ATOM 683 C CA . PHE A 1 87 ? -7.472 12.227 20.681 1.00 68.69 87 PHE A CA 1
ATOM 684 C C . PHE A 1 87 ? -7.432 10.780 20.161 1.00 68.69 87 PHE A C 1
ATOM 686 O O . PHE A 1 87 ? -7.527 9.852 20.962 1.00 68.69 87 PHE A O 1
ATOM 693 N N . ILE A 1 88 ? -7.249 10.555 18.850 1.00 71.94 88 ILE A N 1
ATOM 694 C CA . ILE A 1 88 ? -7.248 9.196 18.277 1.00 71.94 88 ILE A CA 1
ATOM 695 C C . ILE A 1 88 ? -5.919 8.463 18.482 1.00 71.94 88 ILE A C 1
ATOM 697 O O . ILE A 1 88 ? -5.827 7.273 18.197 1.00 71.94 88 ILE A O 1
ATOM 701 N N . LYS A 1 89 ? -4.888 9.132 19.012 1.00 80.69 89 LYS A N 1
ATOM 702 C CA . LYS A 1 89 ? -3.534 8.574 19.180 1.00 80.69 89 LYS A CA 1
ATOM 703 C C . LYS A 1 89 ? -3.528 7.248 19.945 1.00 80.69 89 LYS A C 1
ATOM 705 O O . LYS A 1 89 ? -2.865 6.298 19.542 1.00 80.69 89 LYS A O 1
ATOM 710 N N . ASN A 1 90 ? -4.306 7.153 21.024 1.00 80.31 90 ASN A N 1
ATOM 711 C CA . ASN A 1 90 ? -4.409 5.920 21.814 1.00 80.31 90 ASN A CA 1
ATOM 712 C C . ASN A 1 90 ? -5.211 4.821 21.106 1.00 80.31 90 ASN A C 1
ATOM 714 O O . ASN A 1 90 ? -4.956 3.645 21.348 1.00 80.31 90 ASN A O 1
ATOM 718 N N . MET A 1 91 ? -6.133 5.203 20.217 1.00 84.50 91 MET A N 1
ATOM 719 C CA . MET A 1 91 ? -6.911 4.277 19.395 1.00 84.50 91 MET A CA 1
ATOM 720 C C . MET A 1 91 ? -6.059 3.629 18.296 1.00 84.50 91 MET A C 1
ATOM 722 O O . MET A 1 91 ? -6.374 2.522 17.888 1.00 84.50 91 MET A O 1
ATOM 726 N N . MET A 1 92 ? -4.975 4.272 17.843 1.00 88.88 92 MET A N 1
ATOM 727 C CA . MET A 1 92 ? -4.112 3.739 16.774 1.00 88.88 92 MET A CA 1
ATOM 728 C C . MET A 1 92 ? -3.124 2.665 17.246 1.00 88.88 92 MET A C 1
ATOM 730 O O . MET A 1 92 ? -2.745 1.799 16.465 1.00 88.88 92 MET A O 1
ATOM 734 N N . LYS A 1 93 ? -2.724 2.685 18.524 1.00 92.31 93 LYS A N 1
ATOM 735 C CA . LYS A 1 93 ? -1.732 1.745 19.079 1.00 92.31 93 LYS A CA 1
ATOM 736 C C . LYS A 1 93 ? -2.095 0.260 18.917 1.00 92.31 93 LYS A C 1
ATOM 738 O O . LYS A 1 93 ? -1.210 -0.500 18.524 1.00 92.31 93 LYS A O 1
ATOM 743 N N . PRO A 1 94 ? -3.321 -0.199 19.235 1.00 95.06 94 PRO A N 1
ATOM 744 C CA . PRO A 1 94 ? -3.679 -1.614 19.098 1.00 95.06 94 PRO A CA 1
ATOM 745 C C . PRO A 1 94 ? -3.959 -2.044 17.649 1.00 95.06 94 PRO A C 1
ATOM 747 O O . PRO A 1 94 ? -3.987 -3.240 17.369 1.00 95.06 94 PRO A O 1
ATOM 750 N N . VAL A 1 95 ? -4.116 -1.094 16.720 1.00 96.56 95 VAL A N 1
ATOM 751 C CA . VAL A 1 95 ? -4.492 -1.380 15.332 1.00 96.56 95 VAL A CA 1
ATOM 752 C C . VAL A 1 95 ? -3.384 -2.159 14.629 1.00 96.56 95 VAL A C 1
ATOM 754 O O . VAL A 1 95 ? -2.238 -1.716 14.544 1.00 96.56 95 VAL A O 1
ATOM 757 N N . ARG A 1 96 ? -3.761 -3.311 14.072 1.00 98.44 96 ARG A N 1
ATOM 758 C CA . ARG A 1 96 ? -2.905 -4.169 13.244 1.00 98.44 96 ARG A CA 1
ATOM 759 C C . ARG A 1 96 ? -3.200 -4.010 11.763 1.00 98.44 96 ARG A C 1
ATOM 761 O O . ARG A 1 96 ? -2.315 -4.220 10.937 1.00 98.44 96 ARG A O 1
ATOM 768 N N . ARG A 1 97 ? -4.434 -3.654 11.402 1.00 98.69 97 ARG A N 1
ATOM 769 C CA . ARG A 1 97 ? -4.857 -3.511 10.007 1.00 98.69 97 ARG A CA 1
ATOM 770 C C . ARG A 1 97 ? -5.675 -2.247 9.838 1.00 98.69 97 ARG A C 1
ATOM 772 O O . ARG A 1 97 ? -6.674 -2.061 10.527 1.00 98.69 97 ARG A O 1
ATOM 779 N N . THR A 1 98 ? -5.273 -1.393 8.908 1.00 97.69 98 THR A N 1
ATOM 780 C CA . THR A 1 98 ? -6.070 -0.222 8.555 1.00 97.69 98 THR A CA 1
ATOM 781 C C . THR A 1 98 ? -6.147 -0.041 7.050 1.00 97.69 98 THR A C 1
ATOM 783 O O . THR A 1 98 ? -5.147 -0.182 6.343 1.00 97.69 98 THR A O 1
ATOM 786 N N . SER A 1 99 ? -7.348 0.259 6.571 1.00 97.94 99 SER A N 1
ATOM 787 C CA . SER A 1 99 ? -7.627 0.548 5.171 1.00 97.94 99 SER A CA 1
ATOM 788 C C . SER A 1 99 ? -8.334 1.890 5.075 1.00 97.94 99 SER A C 1
ATOM 790 O O . SER A 1 99 ? -9.379 2.075 5.686 1.00 97.94 99 SER A O 1
ATOM 792 N N . MET A 1 100 ? -7.778 2.823 4.316 1.00 96.19 100 MET A N 1
ATOM 793 C CA . MET A 1 100 ? -8.362 4.121 3.993 1.00 96.19 100 MET A CA 1
ATOM 794 C C . MET A 1 100 ? -8.374 4.232 2.475 1.00 96.19 100 MET A C 1
ATOM 796 O O . MET A 1 100 ? -7.435 4.751 1.892 1.00 96.19 100 MET A O 1
ATOM 800 N N . ILE A 1 101 ? -9.394 3.675 1.828 1.00 98.06 101 ILE A N 1
ATOM 801 C CA . ILE A 1 101 ? -9.450 3.485 0.373 1.00 98.06 101 ILE A CA 1
ATOM 802 C C . ILE A 1 101 ? -10.434 4.480 -0.230 1.00 98.06 101 ILE A C 1
ATOM 804 O O . ILE A 1 101 ? -11.595 4.501 0.182 1.00 98.06 101 ILE A O 1
ATOM 808 N N . ASN A 1 102 ? -10.026 5.272 -1.223 1.00 96.38 102 ASN A N 1
ATOM 809 C CA . ASN A 1 102 ? -10.921 6.265 -1.834 1.00 96.38 102 ASN A CA 1
ATOM 810 C C . ASN A 1 102 ? -11.549 7.191 -0.788 1.00 96.38 102 ASN A C 1
ATOM 812 O O . ASN A 1 102 ? -12.768 7.311 -0.656 1.00 96.38 102 ASN A O 1
ATOM 816 N N . THR A 1 103 ? -10.674 7.800 0.011 1.00 92.44 103 THR A N 1
ATOM 817 C CA . THR A 1 103 ? -11.040 8.718 1.102 1.00 92.44 103 THR A CA 1
ATOM 818 C C . THR A 1 103 ? -10.484 10.128 0.899 1.00 92.44 103 THR A C 1
ATOM 820 O O . THR A 1 103 ? -10.585 10.975 1.784 1.00 92.44 103 THR A O 1
ATOM 823 N N . LYS A 1 104 ? -9.895 10.392 -0.280 1.00 90.31 104 LYS A N 1
ATOM 824 C CA . LYS A 1 104 ? -9.240 11.659 -0.656 1.00 90.31 104 LYS A CA 1
ATOM 825 C C . LYS A 1 104 ? -8.117 12.075 0.309 1.00 90.31 104 LYS A C 1
ATOM 827 O O . LYS A 1 104 ? -7.816 13.264 0.436 1.00 90.31 104 LYS A O 1
ATOM 832 N N . VAL A 1 105 ? -7.497 11.115 1.000 1.00 88.75 105 VAL A N 1
ATOM 833 C CA . VAL A 1 105 ? -6.376 11.386 1.909 1.00 88.75 105 VAL A CA 1
ATOM 834 C C . VAL A 1 105 ? -5.176 11.854 1.090 1.00 88.75 105 VAL A C 1
ATOM 836 O O . VAL A 1 105 ? -4.678 11.135 0.232 1.00 88.75 105 VAL A O 1
ATOM 839 N N . PHE A 1 106 ? -4.686 13.058 1.370 1.00 91.25 106 PHE A N 1
ATOM 840 C CA . PHE A 1 106 ? -3.512 13.605 0.682 1.00 91.25 106 PHE A CA 1
ATOM 841 C C . PHE A 1 106 ? -2.234 13.505 1.521 1.00 91.25 106 PHE A C 1
ATOM 843 O O . PHE A 1 106 ? -1.138 13.544 0.976 1.00 91.25 106 PHE A O 1
ATOM 850 N N . ALA A 1 107 ? -2.351 13.373 2.846 1.00 91.44 107 ALA A N 1
ATOM 851 C CA . ALA A 1 107 ? -1.216 13.232 3.748 1.00 91.44 107 ALA A CA 1
ATOM 852 C C . ALA A 1 107 ? -1.616 12.520 5.043 1.00 91.44 107 ALA A C 1
ATOM 854 O O . ALA A 1 107 ? -2.709 12.730 5.569 1.00 91.44 107 ALA A O 1
ATOM 855 N N . ILE A 1 108 ? -0.679 11.750 5.590 1.00 91.50 108 ILE A N 1
ATOM 856 C CA . ILE A 1 108 ? -0.710 11.256 6.966 1.00 91.50 108 ILE A CA 1
ATOM 857 C C . ILE A 1 108 ? 0.555 11.812 7.628 1.00 91.50 108 ILE A C 1
ATOM 859 O O . ILE A 1 108 ? 1.650 11.419 7.232 1.00 91.50 108 ILE A O 1
ATOM 863 N N . PRO A 1 109 ? 0.451 12.774 8.560 1.00 91.69 109 PRO A N 1
ATOM 864 C CA . PRO A 1 109 ? 1.626 13.371 9.192 1.00 91.69 109 PRO A CA 1
ATOM 865 C C . PRO A 1 109 ? 2.446 12.341 9.974 1.00 91.69 109 PRO A C 1
ATOM 867 O O . PRO A 1 109 ? 1.864 11.452 10.599 1.00 91.69 109 PRO A O 1
ATOM 870 N N . CYS A 1 110 ? 3.770 12.521 10.046 1.00 93.69 110 CYS A N 1
ATOM 871 C CA . CYS A 1 110 ? 4.655 11.654 10.834 1.00 93.69 110 CYS A CA 1
ATOM 872 C C . CYS A 1 110 ? 4.165 11.499 12.289 1.00 93.69 110 CYS A C 1
ATOM 874 O O . CYS A 1 110 ? 4.066 10.388 12.806 1.00 93.69 110 CYS A O 1
ATOM 876 N N . GLN A 1 111 ? 3.728 12.596 12.920 1.00 89.81 111 GLN A N 1
ATOM 877 C CA . GLN A 1 111 ? 3.177 12.605 14.284 1.00 89.81 111 GLN A CA 1
ATOM 878 C C . GLN A 1 111 ? 1.912 11.751 14.456 1.00 89.81 111 GLN A C 1
ATOM 880 O O . GLN A 1 111 ? 1.548 11.426 15.583 1.00 89.81 111 GLN A O 1
ATOM 885 N N . SER A 1 112 ? 1.223 11.404 13.369 1.00 89.12 112 SER A N 1
ATOM 886 C CA . SER A 1 112 ? 0.144 10.413 13.394 1.00 89.12 112 SER A CA 1
ATOM 887 C C . SER A 1 112 ? 0.699 9.004 13.193 1.00 89.12 112 SER A C 1
ATOM 889 O O . SER A 1 112 ? 0.327 8.095 13.937 1.00 89.12 112 SER A O 1
ATOM 891 N N . THR A 1 113 ? 1.628 8.830 12.244 1.00 93.00 113 THR A N 1
ATOM 892 C CA . THR A 1 113 ? 2.236 7.532 11.919 1.00 93.00 113 THR A CA 1
ATOM 893 C C . THR A 1 113 ? 2.904 6.865 13.124 1.00 93.00 113 THR A C 1
ATOM 895 O O . THR A 1 113 ? 2.735 5.662 13.318 1.00 93.00 113 THR A O 1
ATOM 898 N N . ILE A 1 114 ? 3.593 7.631 13.981 1.00 93.38 114 ILE A N 1
ATOM 899 C CA . ILE A 1 114 ? 4.308 7.103 15.163 1.00 93.38 114 ILE A CA 1
ATOM 900 C C . ILE A 1 114 ? 3.409 6.328 16.142 1.00 93.38 114 ILE A C 1
ATOM 902 O O . ILE A 1 114 ? 3.897 5.562 16.971 1.00 93.38 114 ILE A O 1
ATOM 906 N N . HIS A 1 115 ? 2.087 6.510 16.073 1.00 92.50 115 HIS A N 1
ATOM 907 C CA . HIS A 1 115 ? 1.145 5.820 16.950 1.00 92.50 115 HIS A CA 1
ATOM 908 C C . HIS A 1 115 ? 0.722 4.437 16.440 1.00 92.50 115 HIS A C 1
ATOM 910 O O . HIS A 1 115 ? 0.173 3.662 17.219 1.00 92.50 115 HIS A O 1
ATOM 916 N N . PHE A 1 116 ? 1.015 4.090 15.185 1.00 94.12 116 PHE A N 1
ATOM 917 C CA . PHE A 1 116 ? 0.722 2.785 14.583 1.00 94.12 116 PHE A CA 1
ATOM 918 C C . PHE A 1 116 ? 1.812 1.750 14.898 1.00 94.12 116 PHE A C 1
ATOM 920 O O . PHE A 1 116 ? 2.435 1.163 14.014 1.00 94.12 116 PHE A O 1
ATOM 927 N N . THR A 1 117 ? 2.065 1.521 16.186 1.00 94.69 117 THR A N 1
ATOM 928 C CA . THR A 1 117 ? 3.194 0.698 16.649 1.00 94.69 117 THR A CA 1
ATOM 929 C C . THR A 1 117 ? 3.042 -0.792 16.329 1.00 94.69 117 THR A C 1
ATOM 931 O O . THR A 1 117 ? 4.043 -1.495 16.197 1.00 94.69 117 THR A O 1
ATOM 934 N N . ASN A 1 118 ? 1.807 -1.283 16.182 1.00 97.12 118 ASN A N 1
ATOM 935 C CA . ASN A 1 118 ? 1.497 -2.694 15.915 1.00 97.12 118 ASN A CA 1
ATOM 936 C C . ASN A 1 118 ? 0.981 -2.950 14.492 1.00 97.12 118 ASN A C 1
ATOM 938 O O . ASN A 1 118 ? 0.510 -4.049 14.208 1.00 97.12 118 ASN A O 1
ATOM 942 N N . LEU A 1 119 ? 1.046 -1.955 13.604 1.00 98.38 119 LEU A N 1
ATOM 943 C CA . LEU A 1 119 ? 0.436 -2.056 12.285 1.00 98.38 119 LEU A CA 1
ATOM 944 C C . LEU A 1 119 ? 1.187 -3.053 11.395 1.00 98.38 119 LEU A C 1
ATOM 946 O O . LEU A 1 119 ? 2.391 -2.935 11.186 1.00 98.38 119 LEU A O 1
ATOM 950 N N . GLU A 1 120 ? 0.447 -4.017 10.858 1.00 98.81 120 GLU A N 1
ATOM 951 C CA . GLU A 1 120 ? 0.923 -5.090 9.984 1.00 98.81 120 GLU A CA 1
ATOM 952 C C . GLU A 1 120 ? 0.437 -4.905 8.541 1.00 98.81 120 GLU A C 1
ATOM 954 O O . GLU A 1 120 ? 1.134 -5.285 7.598 1.00 98.81 120 GLU A O 1
ATOM 959 N N . VAL A 1 121 ? -0.751 -4.321 8.354 1.00 98.88 121 VAL A N 1
ATOM 960 C CA . VAL A 1 121 ? -1.352 -4.077 7.037 1.00 98.88 121 VAL A CA 1
ATOM 961 C C . VAL A 1 121 ? -1.833 -2.637 6.948 1.00 98.88 121 VAL A C 1
ATOM 963 O O . VAL A 1 121 ? -2.686 -2.216 7.731 1.00 98.88 121 VAL A O 1
ATOM 966 N N . LEU A 1 122 ? -1.314 -1.909 5.963 1.00 98.69 122 LEU A N 1
ATOM 967 C CA . LEU A 1 122 ? -1.741 -0.559 5.622 1.00 98.69 122 LEU A CA 1
ATOM 968 C C . LEU A 1 122 ? -2.194 -0.530 4.166 1.00 98.69 122 LEU A C 1
ATOM 970 O O . LEU A 1 122 ? -1.393 -0.763 3.263 1.00 98.69 122 LEU A O 1
ATOM 974 N N . ASP A 1 123 ? -3.464 -0.215 3.946 1.00 98.81 123 ASP A N 1
ATOM 975 C CA . ASP A 1 123 ? -3.997 0.063 2.617 1.00 98.81 123 ASP A CA 1
ATOM 976 C C . ASP A 1 123 ? -4.462 1.516 2.550 1.00 98.81 123 ASP A C 1
ATOM 978 O O . ASP A 1 123 ? -5.416 1.901 3.217 1.00 98.81 123 ASP A O 1
ATOM 982 N N . ILE A 1 124 ? -3.769 2.331 1.764 1.00 98.00 124 ILE A N 1
ATOM 983 C CA . ILE A 1 124 ? -4.143 3.720 1.476 1.00 98.00 124 ILE A CA 1
ATOM 984 C C . ILE A 1 124 ? -4.313 3.923 -0.030 1.00 98.00 124 ILE A C 1
ATOM 986 O O . ILE A 1 124 ? -4.011 4.991 -0.571 1.00 98.00 124 ILE A O 1
ATOM 990 N N . SER A 1 125 ? -4.771 2.880 -0.721 1.00 98.69 125 SER A N 1
ATOM 991 C CA . SER A 1 125 ? -4.998 2.920 -2.158 1.00 98.69 125 SER A CA 1
ATOM 992 C C . SER A 1 125 ? -6.123 3.871 -2.561 1.00 98.69 125 SER A C 1
ATOM 994 O O . SER A 1 125 ? -7.014 4.189 -1.773 1.00 98.69 125 SER A O 1
ATOM 996 N N . ASP A 1 126 ? -6.093 4.314 -3.817 1.00 98.12 126 ASP A N 1
ATOM 997 C CA . ASP A 1 126 ? -7.116 5.200 -4.384 1.00 98.12 126 ASP A CA 1
ATOM 998 C C . ASP A 1 126 ? -7.233 6.521 -3.611 1.00 98.12 126 ASP A C 1
ATOM 1000 O O . ASP A 1 126 ? -8.301 6.908 -3.158 1.00 98.12 126 ASP A O 1
ATOM 1004 N N . ASN A 1 127 ? -6.119 7.204 -3.376 1.00 96.50 127 ASN A N 1
ATOM 1005 C CA . ASN A 1 127 ? -6.103 8.491 -2.683 1.00 96.50 127 ASN A CA 1
ATOM 1006 C C . ASN A 1 127 ? -5.253 9.504 -3.465 1.00 96.50 127 ASN A C 1
ATOM 1008 O O . ASN A 1 127 ? -5.048 9.366 -4.668 1.00 96.50 127 ASN A O 1
ATOM 1012 N N . THR A 1 128 ? -4.804 10.572 -2.805 1.00 96.00 128 THR A N 1
ATOM 1013 C CA . THR A 1 128 ? -4.047 11.666 -3.425 1.00 96.00 128 THR A CA 1
ATOM 1014 C C . THR A 1 128 ? -2.664 11.836 -2.796 1.00 96.00 128 THR A C 1
ATOM 1016 O O . THR A 1 128 ? -2.104 12.932 -2.808 1.00 96.00 128 THR A O 1
ATOM 1019 N N . ILE A 1 129 ? -2.095 10.754 -2.248 1.00 96.62 129 ILE A N 1
ATOM 1020 C CA . ILE A 1 129 ? -0.740 10.757 -1.694 1.00 96.62 129 ILE A CA 1
ATOM 1021 C C . ILE A 1 129 ? 0.263 11.027 -2.820 1.00 96.62 129 ILE A C 1
ATOM 1023 O O . ILE A 1 129 ? 0.288 10.328 -3.832 1.00 96.62 129 ILE A O 1
ATOM 1027 N N . ALA A 1 130 ? 1.119 12.022 -2.614 1.00 97.75 130 ALA A N 1
ATOM 1028 C CA . ALA A 1 130 ? 2.263 12.334 -3.466 1.00 97.75 130 ALA A CA 1
ATOM 1029 C C . ALA A 1 130 ? 3.593 12.009 -2.759 1.00 97.75 130 ALA A C 1
ATOM 1031 O O . ALA A 1 130 ? 3.631 11.785 -1.545 1.00 97.75 130 ALA A O 1
ATOM 1032 N N . ASP A 1 131 ? 4.704 12.052 -3.498 1.00 98.12 131 ASP A N 1
ATOM 1033 C CA . ASP A 1 131 ? 6.042 11.676 -3.010 1.00 98.12 131 ASP A CA 1
ATOM 1034 C C . ASP A 1 131 ? 6.431 12.390 -1.699 1.00 98.12 131 ASP A C 1
ATOM 1036 O O . ASP A 1 131 ? 6.876 11.760 -0.738 1.00 98.12 131 ASP A O 1
ATOM 1040 N N . ARG A 1 132 ? 6.200 13.710 -1.611 1.00 97.38 132 ARG A N 1
ATOM 1041 C CA . ARG A 1 132 ? 6.516 14.509 -0.411 1.00 97.38 132 ARG A CA 1
ATOM 1042 C C . ARG A 1 132 ? 5.700 14.079 0.808 1.00 97.38 132 ARG A C 1
ATOM 1044 O O . ARG A 1 132 ? 6.221 14.041 1.919 1.00 97.38 132 ARG A O 1
ATOM 1051 N N . THR A 1 133 ? 4.421 13.786 0.611 1.00 97.00 133 THR A N 1
ATOM 1052 C CA . THR A 1 133 ? 3.508 13.388 1.689 1.00 97.00 133 THR A CA 1
ATOM 1053 C C . THR A 1 133 ? 3.716 11.938 2.107 1.00 97.00 133 THR A C 1
ATOM 1055 O O . THR A 1 133 ? 3.575 11.634 3.287 1.00 97.00 133 THR A O 1
ATOM 1058 N N . LEU A 1 134 ? 4.137 11.064 1.185 1.00 97.75 134 LEU A N 1
ATOM 1059 C CA . LEU A 1 134 ? 4.588 9.713 1.510 1.00 97.75 134 LEU A CA 1
ATOM 1060 C C . LEU A 1 134 ? 5.873 9.755 2.347 1.00 97.75 134 LEU A C 1
ATOM 1062 O O . LEU A 1 134 ? 5.971 9.065 3.357 1.00 97.75 134 LEU A O 1
ATOM 1066 N N . MET A 1 135 ? 6.833 10.605 1.971 1.00 97.69 135 MET A N 1
ATOM 1067 C CA . MET A 1 135 ? 8.065 10.806 2.737 1.00 97.69 135 MET A CA 1
ATOM 1068 C C . MET A 1 135 ? 7.783 11.303 4.164 1.00 97.69 135 MET A C 1
ATOM 1070 O O . MET A 1 135 ? 8.391 10.808 5.113 1.00 97.69 135 MET A O 1
ATOM 1074 N N . GLU A 1 136 ? 6.844 12.243 4.323 1.00 96.38 136 GLU A N 1
ATOM 1075 C CA . GLU A 1 136 ? 6.409 12.712 5.644 1.00 96.38 136 GLU A CA 1
ATOM 1076 C C . GLU A 1 136 ? 5.701 11.605 6.437 1.00 96.38 136 GLU A C 1
ATOM 1078 O O . GLU A 1 136 ? 6.016 11.415 7.608 1.00 96.38 136 GLU A O 1
ATOM 1083 N N . MET A 1 137 ? 4.815 10.824 5.810 1.00 95.94 137 MET A N 1
ATOM 1084 C CA . MET A 1 137 ? 4.157 9.686 6.462 1.00 95.94 137 MET A CA 1
ATOM 1085 C C . MET A 1 137 ? 5.165 8.663 6.978 1.00 95.94 137 MET A C 1
ATOM 1087 O O . MET A 1 137 ? 4.998 8.168 8.088 1.00 95.94 137 MET A O 1
ATOM 1091 N N . MET A 1 138 ? 6.213 8.376 6.206 1.00 96.62 138 MET A N 1
ATOM 1092 C CA . MET A 1 138 ? 7.266 7.423 6.567 1.00 96.62 138 MET A CA 1
ATOM 1093 C C . MET A 1 138 ? 8.282 7.975 7.577 1.00 96.62 138 MET A C 1
ATOM 1095 O O . MET A 1 138 ? 9.276 7.308 7.845 1.00 96.62 138 MET A O 1
ATOM 1099 N N . CYS A 1 139 ? 8.075 9.185 8.116 1.00 96.31 139 CYS A N 1
ATOM 1100 C CA . CYS A 1 139 ? 8.997 9.836 9.054 1.00 96.31 139 CYS A CA 1
ATOM 1101 C C . CYS A 1 139 ? 10.458 9.851 8.560 1.00 96.31 139 CYS A C 1
ATOM 1103 O O . CYS A 1 139 ? 11.401 9.759 9.351 1.00 96.31 139 CYS A O 1
ATOM 1105 N N . TYR A 1 140 ? 10.657 9.967 7.240 1.00 95.81 140 TYR A N 1
ATOM 1106 C CA . TYR A 1 140 ? 11.962 9.766 6.615 1.00 95.81 140 TYR A CA 1
ATOM 1107 C C . TYR A 1 140 ? 13.019 10.731 7.172 1.00 95.81 140 TYR A C 1
ATOM 1109 O O . TYR A 1 140 ? 12.836 11.950 7.169 1.00 95.81 140 TYR A O 1
ATOM 1117 N N . GLY A 1 141 ? 14.136 10.173 7.649 1.00 92.31 141 GLY A N 1
ATOM 1118 C CA . GLY A 1 141 ? 15.240 10.924 8.253 1.00 92.31 141 GLY A CA 1
ATOM 1119 C C . GLY A 1 141 ? 14.990 11.420 9.683 1.00 92.31 141 GLY A C 1
ATOM 1120 O O . GLY A 1 141 ? 15.837 12.135 10.210 1.00 92.31 141 GLY A O 1
ATOM 1121 N N . LYS A 1 142 ? 13.857 11.065 10.304 1.00 92.44 142 LYS A N 1
ATOM 1122 C CA . LYS A 1 142 ? 13.496 11.479 11.669 1.00 92.44 142 LYS A CA 1
ATOM 1123 C C . LYS A 1 142 ? 13.451 10.288 12.624 1.00 92.44 142 LYS A C 1
ATOM 1125 O O . LYS A 1 142 ? 14.182 10.273 13.607 1.00 92.44 142 LYS A O 1
ATOM 1130 N N . GLU A 1 143 ? 12.603 9.305 12.330 1.00 91.12 143 GLU A N 1
ATOM 1131 C CA . GLU A 1 143 ? 12.298 8.187 13.229 1.00 91.12 143 GLU A CA 1
ATOM 1132 C C . GLU A 1 143 ? 11.971 6.922 12.433 1.00 91.12 143 GLU A C 1
ATOM 1134 O O . GLU A 1 143 ? 11.428 6.987 11.329 1.00 91.12 143 GLU A O 1
ATOM 1139 N N . ASP A 1 144 ? 12.268 5.769 13.023 1.00 92.38 144 ASP A N 1
ATOM 1140 C CA . ASP A 1 144 ? 11.888 4.474 12.476 1.00 92.38 144 ASP A CA 1
ATOM 1141 C C . ASP A 1 144 ? 10.431 4.162 12.864 1.00 92.38 144 ASP A C 1
ATOM 1143 O O . ASP A 1 144 ? 10.099 3.994 14.039 1.00 92.38 144 ASP A O 1
ATOM 1147 N N . VAL A 1 145 ? 9.547 4.085 11.867 1.00 96.06 145 VAL A N 1
ATOM 1148 C CA . VAL A 1 145 ? 8.104 3.849 12.047 1.00 96.06 145 VAL A CA 1
ATOM 1149 C C . VAL A 1 145 ? 7.629 2.630 11.264 1.00 96.06 145 VAL A C 1
ATOM 1151 O O . VAL A 1 145 ? 8.317 2.143 10.371 1.00 96.06 145 VAL A O 1
ATOM 1154 N N . LEU A 1 146 ? 6.432 2.129 11.597 1.00 96.94 146 LEU A N 1
ATOM 1155 C CA . LEU A 1 146 ? 5.783 1.011 10.893 1.00 96.94 146 LEU A CA 1
ATOM 1156 C C . LEU A 1 146 ? 6.637 -0.276 10.854 1.00 96.94 146 LEU A C 1
ATOM 1158 O O . LEU A 1 146 ? 6.527 -1.084 9.939 1.00 96.94 146 LEU A O 1
ATOM 1162 N N . LEU A 1 147 ? 7.458 -0.510 11.882 1.00 97.12 147 LEU A N 1
ATOM 1163 C CA . LEU A 1 147 ? 8.415 -1.628 11.953 1.00 97.12 147 LEU A CA 1
ATOM 1164 C C . LEU A 1 147 ? 7.779 -3.030 11.913 1.00 97.12 147 LEU A C 1
ATOM 1166 O O . LEU A 1 147 ? 8.462 -4.027 11.674 1.00 97.12 147 LEU A O 1
ATOM 1170 N N . ASN A 1 148 ? 6.472 -3.124 12.166 1.00 98.25 148 ASN A N 1
ATOM 1171 C CA . ASN A 1 148 ? 5.713 -4.371 12.089 1.00 98.25 148 ASN A CA 1
ATOM 1172 C C . ASN A 1 148 ? 5.002 -4.582 10.745 1.00 98.25 148 ASN A C 1
ATOM 1174 O O . ASN A 1 148 ? 4.383 -5.630 10.552 1.00 98.25 148 ASN A O 1
ATOM 1178 N N . LEU A 1 149 ? 5.110 -3.627 9.817 1.00 98.69 149 LEU A N 1
ATOM 1179 C CA . LEU A 1 149 ? 4.366 -3.635 8.568 1.00 98.69 149 LEU A CA 1
ATOM 1180 C C . LEU A 1 149 ? 4.833 -4.776 7.665 1.00 98.69 149 LEU A C 1
ATOM 1182 O O . LEU A 1 149 ? 6.016 -4.909 7.365 1.00 98.69 149 LEU A O 1
ATOM 1186 N N . ARG A 1 150 ? 3.875 -5.589 7.220 1.00 98.88 150 ARG A N 1
ATOM 1187 C CA . ARG A 1 150 ? 4.071 -6.722 6.307 1.00 98.88 150 ARG A CA 1
ATOM 1188 C C . ARG A 1 150 ? 3.481 -6.471 4.935 1.00 98.88 150 ARG A C 1
ATOM 1190 O O . ARG A 1 150 ? 3.984 -7.004 3.952 1.00 98.88 150 ARG A O 1
ATOM 1197 N N . THR A 1 151 ? 2.401 -5.699 4.869 1.00 98.94 151 THR A N 1
ATOM 1198 C CA . THR A 1 151 ? 1.709 -5.378 3.621 1.00 98.94 151 THR A CA 1
ATOM 1199 C C . THR A 1 151 ? 1.436 -3.887 3.553 1.00 98.94 151 THR A C 1
ATOM 1201 O O . THR A 1 151 ? 0.818 -3.326 4.459 1.00 98.94 151 THR A O 1
ATOM 1204 N N . LEU A 1 152 ? 1.882 -3.269 2.465 1.00 98.88 152 LEU A N 1
ATOM 1205 C CA . LEU A 1 152 ? 1.644 -1.869 2.159 1.00 98.88 152 LEU A CA 1
ATOM 1206 C C . LEU A 1 152 ? 1.026 -1.752 0.768 1.00 98.88 152 LEU A C 1
ATOM 1208 O O . LEU A 1 152 ? 1.647 -2.128 -0.223 1.00 98.88 152 LEU A O 1
ATOM 1212 N N . ASN A 1 153 ? -0.180 -1.202 0.698 1.00 98.88 153 ASN A N 1
ATOM 1213 C CA . ASN A 1 153 ? -0.835 -0.861 -0.555 1.00 98.88 153 ASN A CA 1
ATOM 1214 C C . ASN A 1 153 ? -0.944 0.663 -0.672 1.00 98.88 153 ASN A C 1
ATOM 1216 O O . ASN A 1 153 ? -1.691 1.308 0.062 1.00 98.88 153 ASN A O 1
ATOM 1220 N N . ILE A 1 154 ? -0.172 1.222 -1.600 1.00 98.62 154 ILE A N 1
ATOM 1221 C CA . ILE A 1 154 ? -0.155 2.640 -1.984 1.00 98.62 154 ILE A CA 1
ATOM 1222 C C . ILE A 1 154 ? -0.523 2.805 -3.465 1.00 98.62 154 ILE A C 1
ATOM 1224 O O . ILE A 1 154 ? -0.166 3.797 -4.106 1.00 98.62 154 ILE A O 1
ATOM 1228 N N . SER A 1 155 ? -1.240 1.829 -4.026 1.00 98.88 155 SER A N 1
ATOM 1229 C CA . SER A 1 155 ? -1.684 1.857 -5.417 1.00 98.88 155 SER A CA 1
ATOM 1230 C C . SER A 1 155 ? -2.692 2.973 -5.688 1.00 98.88 155 SER A C 1
ATOM 1232 O O . SER A 1 155 ? -3.365 3.457 -4.778 1.00 98.88 155 SER A O 1
ATOM 1234 N N . LYS A 1 156 ? -2.820 3.386 -6.952 1.00 98.62 156 LYS A N 1
ATOM 1235 C CA . LYS A 1 156 ? -3.790 4.404 -7.392 1.00 98.62 156 LYS A CA 1
ATOM 1236 C C . LYS A 1 156 ? -3.683 5.700 -6.567 1.00 98.62 156 LYS A C 1
ATOM 1238 O O . LYS A 1 156 ? -4.656 6.183 -6.001 1.00 98.62 156 LYS A O 1
ATOM 1243 N N . ASN A 1 157 ? -2.468 6.224 -6.464 1.00 98.62 157 ASN A N 1
ATOM 1244 C CA . ASN A 1 157 ? -2.156 7.510 -5.843 1.00 98.62 157 ASN A CA 1
ATOM 1245 C C . ASN A 1 157 ? -1.456 8.415 -6.878 1.00 98.62 157 ASN A C 1
ATOM 1247 O O . ASN A 1 157 ? -1.492 8.142 -8.080 1.00 98.62 157 ASN A O 1
ATOM 1251 N N . SER A 1 158 ? -0.831 9.501 -6.424 1.00 97.69 158 SER A N 1
ATOM 1252 C CA . SER A 1 158 ? -0.137 10.479 -7.268 1.00 97.69 158 SER A CA 1
ATOM 1253 C C . SER A 1 158 ? 1.383 10.402 -7.097 1.00 97.69 158 SER A C 1
ATOM 1255 O O . SER A 1 158 ? 2.052 11.435 -7.025 1.00 97.69 158 SER A O 1
ATOM 1257 N N . LEU A 1 159 ? 1.936 9.192 -6.969 1.00 98.25 159 LEU A N 1
ATOM 1258 C CA . LEU A 1 159 ? 3.382 9.003 -6.841 1.00 98.25 159 LEU A CA 1
ATOM 1259 C C . LEU A 1 159 ? 4.067 9.126 -8.205 1.00 98.25 159 LEU A C 1
ATOM 1261 O O . LEU A 1 159 ? 3.598 8.551 -9.191 1.00 98.25 159 LEU A O 1
ATOM 1265 N N . SER A 1 160 ? 5.191 9.843 -8.226 1.00 97.88 160 SER A N 1
ATOM 1266 C CA . SER A 1 160 ? 5.989 10.121 -9.431 1.00 97.88 160 SER A CA 1
ATOM 1267 C C . SER A 1 160 ? 7.373 9.479 -9.410 1.00 97.88 160 SER A C 1
ATOM 1269 O O . SER A 1 160 ? 7.977 9.270 -10.462 1.00 97.88 160 SER A O 1
ATOM 1271 N N . SER A 1 161 ? 7.865 9.085 -8.232 1.00 97.50 161 SER A N 1
ATOM 1272 C CA . SER A 1 161 ? 9.194 8.494 -8.076 1.00 97.50 161 SER A CA 1
ATOM 1273 C C . SER A 1 161 ? 9.184 7.179 -7.297 1.00 97.50 161 SER A C 1
ATOM 1275 O O . SER A 1 161 ? 8.485 7.004 -6.298 1.00 97.50 161 SER A O 1
ATOM 1277 N N . ILE A 1 162 ? 10.029 6.241 -7.732 1.00 97.81 162 ILE A N 1
ATOM 1278 C CA . ILE A 1 162 ? 10.313 5.008 -6.991 1.00 97.81 162 ILE A CA 1
ATOM 1279 C C . ILE A 1 162 ? 11.445 5.298 -6.000 1.00 97.81 162 ILE A C 1
ATOM 1281 O O . ILE A 1 162 ? 12.624 5.112 -6.296 1.00 97.81 162 ILE A O 1
ATOM 1285 N N . ASN A 1 163 ? 11.095 5.770 -4.803 1.00 96.44 163 ASN A N 1
ATOM 1286 C CA . ASN A 1 163 ? 12.063 6.021 -3.735 1.00 96.44 163 ASN A CA 1
ATOM 1287 C C . ASN A 1 163 ? 12.135 4.837 -2.761 1.00 96.44 163 ASN A C 1
ATOM 1289 O O . ASN A 1 163 ? 11.553 4.860 -1.676 1.00 96.44 163 ASN A O 1
ATOM 1293 N N . SER A 1 164 ? 12.881 3.796 -3.140 1.00 96.31 164 SER A N 1
ATOM 1294 C CA . SER A 1 164 ? 12.980 2.565 -2.344 1.00 96.31 164 SER A CA 1
ATOM 1295 C C . SER A 1 164 ? 13.533 2.795 -0.926 1.00 96.31 164 SER A C 1
ATOM 1297 O O . SER A 1 164 ? 13.222 2.038 -0.006 1.00 96.31 164 SER A O 1
ATOM 1299 N N . LYS A 1 165 ? 14.324 3.864 -0.723 1.00 95.75 165 LYS A N 1
ATOM 1300 C CA . LYS A 1 165 ? 14.9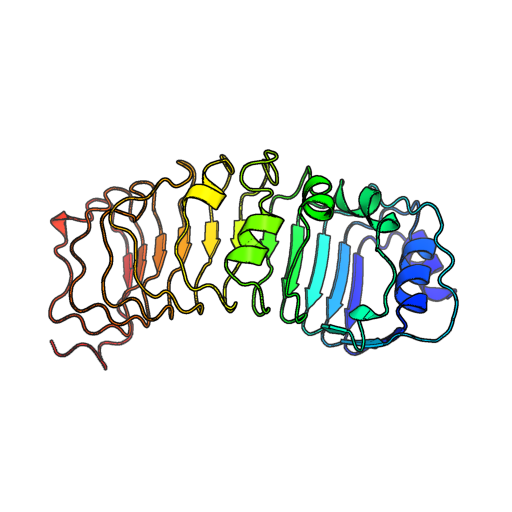33 4.205 0.574 1.00 95.75 165 LYS A CA 1
ATOM 1301 C C . LYS A 1 165 ? 13.888 4.418 1.666 1.00 95.75 165 LYS A C 1
ATOM 1303 O O . LYS A 1 165 ? 14.175 4.105 2.820 1.00 95.75 165 LYS A O 1
ATOM 1308 N N . LEU A 1 166 ? 12.681 4.863 1.300 1.00 96.69 166 LEU A N 1
ATOM 1309 C CA . LEU A 1 166 ? 11.557 5.045 2.224 1.00 96.69 166 LEU A CA 1
ATOM 1310 C C . LEU A 1 166 ? 11.140 3.746 2.919 1.00 96.69 166 LEU A C 1
ATOM 1312 O O . LEU A 1 166 ? 10.589 3.791 4.012 1.00 96.69 166 LEU A O 1
ATOM 1316 N N . PHE A 1 167 ? 11.410 2.596 2.301 1.00 97.19 167 PHE A N 1
ATOM 1317 C CA . PHE A 1 167 ? 10.958 1.305 2.805 1.00 97.19 167 PHE A CA 1
ATOM 1318 C C . PHE A 1 167 ? 12.067 0.513 3.490 1.00 97.19 167 PHE A C 1
ATOM 1320 O O . PHE A 1 167 ? 11.761 -0.476 4.134 1.00 97.19 167 PHE A O 1
ATOM 1327 N N . THR A 1 168 ? 13.336 0.925 3.396 1.00 94.62 168 THR A N 1
ATOM 1328 C CA . THR A 1 168 ? 14.501 0.124 3.843 1.00 94.62 168 THR A CA 1
ATOM 1329 C C . THR A 1 168 ? 14.448 -0.332 5.303 1.00 94.62 168 THR A C 1
ATOM 1331 O O . THR A 1 168 ? 14.963 -1.399 5.620 1.00 94.62 168 THR A O 1
ATOM 1334 N N . ARG A 1 169 ? 13.805 0.449 6.178 1.00 95.00 169 ARG A N 1
ATOM 1335 C CA . ARG A 1 169 ? 13.625 0.154 7.610 1.00 95.00 169 ARG A CA 1
ATOM 1336 C C . ARG A 1 169 ? 12.451 -0.779 7.913 1.00 95.00 169 ARG A C 1
ATOM 1338 O O . ARG A 1 169 ? 12.321 -1.259 9.033 1.00 95.00 169 ARG A O 1
ATOM 1345 N N . LEU A 1 170 ? 11.597 -1.057 6.931 1.00 97.62 170 LEU A N 1
ATOM 1346 C CA . LEU A 1 170 ? 10.443 -1.941 7.073 1.00 97.62 170 LEU A CA 1
ATOM 1347 C C . LEU A 1 170 ? 10.892 -3.400 6.920 1.00 97.62 170 LEU A C 1
ATOM 1349 O O . LEU A 1 170 ? 10.558 -4.078 5.954 1.00 97.62 170 LEU A O 1
ATOM 1353 N N . GLU A 1 171 ? 11.680 -3.889 7.878 1.00 96.88 171 GLU A N 1
ATOM 1354 C CA . GLU A 1 171 ? 12.351 -5.198 7.816 1.00 96.88 171 GLU A CA 1
ATOM 1355 C C . GLU A 1 171 ? 11.389 -6.389 7.695 1.00 96.88 171 GLU A C 1
ATOM 1357 O O . GLU A 1 171 ? 11.795 -7.470 7.270 1.00 96.88 171 GLU A O 1
ATOM 1362 N N . LYS A 1 172 ? 10.106 -6.207 8.026 1.00 98.56 172 LYS A N 1
ATOM 1363 C CA . LYS A 1 172 ? 9.059 -7.234 7.907 1.00 98.56 172 LYS A CA 1
ATOM 1364 C C . LYS A 1 172 ? 8.181 -7.083 6.662 1.00 98.56 172 LYS A C 1
ATOM 1366 O O . LYS A 1 172 ? 7.254 -7.876 6.512 1.00 98.56 172 LYS A O 1
ATOM 1371 N N . LEU A 1 173 ? 8.438 -6.099 5.796 1.00 98.81 173 LEU A N 1
ATOM 1372 C CA . LEU A 1 173 ? 7.598 -5.817 4.634 1.00 98.81 173 LEU A CA 1
ATOM 1373 C C . LEU A 1 173 ? 7.757 -6.904 3.571 1.00 98.81 173 LEU A C 1
ATOM 1375 O O . LEU A 1 173 ? 8.798 -7.019 2.935 1.00 98.81 173 LEU A O 1
ATOM 1379 N N . GLU A 1 174 ? 6.693 -7.669 3.341 1.00 98.81 174 GLU A N 1
ATOM 1380 C CA . GLU A 1 174 ? 6.680 -8.779 2.385 1.00 98.81 174 GLU A CA 1
ATOM 1381 C C . GLU A 1 174 ? 5.942 -8.425 1.092 1.00 98.81 174 GLU A C 1
ATOM 1383 O O . GLU A 1 174 ? 6.340 -8.893 0.023 1.00 98.81 174 GLU A O 1
ATOM 1388 N N . ASN A 1 175 ? 4.906 -7.582 1.178 1.00 98.94 175 ASN A N 1
ATOM 1389 C CA . ASN A 1 175 ? 4.044 -7.226 0.052 1.00 98.94 175 ASN A CA 1
ATOM 1390 C C . ASN A 1 175 ? 3.959 -5.709 -0.119 1.00 98.94 175 ASN A C 1
ATOM 1392 O O . ASN A 1 175 ? 3.526 -5.001 0.795 1.00 98.94 175 ASN A O 1
ATOM 1396 N N . LEU A 1 176 ? 4.317 -5.228 -1.308 1.00 98.88 176 LEU A N 1
ATOM 1397 C CA . LEU A 1 176 ? 4.215 -3.823 -1.676 1.00 98.88 176 LEU A CA 1
ATOM 1398 C C . LEU A 1 176 ? 3.448 -3.665 -2.989 1.00 98.88 176 LEU A C 1
ATOM 1400 O O . LEU A 1 176 ? 3.877 -4.151 -4.035 1.00 98.88 176 LEU A O 1
ATOM 1404 N N . ASP A 1 177 ? 2.329 -2.950 -2.935 1.00 98.94 177 ASP A N 1
ATOM 1405 C CA . ASP A 1 177 ? 1.584 -2.550 -4.125 1.00 98.94 177 ASP A CA 1
ATOM 1406 C C . ASP A 1 177 ? 1.731 -1.046 -4.368 1.00 98.94 177 ASP A C 1
ATOM 1408 O O . ASP A 1 177 ? 1.298 -0.218 -3.566 1.00 98.94 177 ASP A O 1
ATOM 1412 N N . MET A 1 178 ? 2.371 -0.710 -5.486 1.00 98.69 178 MET A N 1
ATOM 1413 C CA . MET A 1 178 ? 2.598 0.646 -5.985 1.00 98.69 178 MET A CA 1
ATOM 1414 C C . MET A 1 178 ? 1.941 0.858 -7.358 1.00 98.69 178 MET A C 1
ATOM 1416 O O . MET A 1 178 ? 2.221 1.853 -8.030 1.00 98.69 178 MET A O 1
ATOM 1420 N N . SER A 1 179 ? 1.072 -0.061 -7.787 1.00 98.88 179 SER A N 1
ATOM 1421 C CA . SER A 1 179 ? 0.427 -0.037 -9.099 1.00 98.88 179 SER A CA 1
ATOM 1422 C C . SER A 1 179 ? -0.446 1.196 -9.309 1.00 98.88 179 SER A C 1
ATOM 1424 O O . SER A 1 179 ? -0.859 1.867 -8.364 1.00 98.88 179 SER A O 1
ATOM 1426 N N . ARG A 1 180 ? -0.758 1.512 -10.570 1.00 98.62 180 ARG A N 1
ATOM 1427 C CA . ARG A 1 180 ? -1.648 2.632 -10.937 1.00 98.62 180 ARG A CA 1
ATOM 1428 C C . ARG A 1 180 ? -1.199 3.999 -10.390 1.00 98.62 180 ARG A C 1
ATOM 1430 O O . ARG A 1 180 ? -2.031 4.876 -10.192 1.00 98.62 180 ARG A O 1
ATOM 1437 N N . ASN A 1 181 ? 0.095 4.170 -10.138 1.00 98.69 181 ASN A N 1
ATOM 1438 C CA . ASN A 1 181 ? 0.743 5.475 -9.994 1.00 98.69 181 ASN A CA 1
ATOM 1439 C C . ASN A 1 181 ? 1.322 5.907 -11.357 1.00 98.69 181 ASN A C 1
ATOM 1441 O O . ASN A 1 181 ? 1.087 5.234 -12.357 1.00 98.69 181 ASN A O 1
ATOM 1445 N N . SER A 1 182 ? 2.067 7.010 -11.438 1.00 96.31 182 SER A N 1
ATOM 1446 C CA . SER A 1 182 ? 2.681 7.457 -12.697 1.00 96.31 182 SER A CA 1
ATOM 1447 C C . SER A 1 182 ? 4.161 7.737 -12.487 1.00 96.31 182 SER A C 1
ATOM 1449 O O . SER A 1 182 ? 4.540 8.878 -12.245 1.00 96.31 182 SER A O 1
ATOM 1451 N N . PHE A 1 183 ? 4.995 6.701 -12.583 1.00 97.44 183 PHE A N 1
ATOM 1452 C CA . PHE A 1 183 ? 6.433 6.837 -12.360 1.00 97.44 183 PHE A CA 1
ATOM 1453 C C . PHE A 1 183 ? 7.144 7.368 -13.604 1.00 97.44 183 PHE A C 1
ATOM 1455 O O . PHE A 1 183 ? 6.971 6.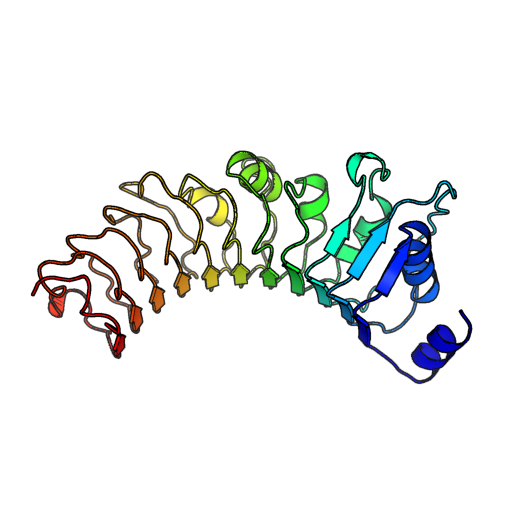829 -14.697 1.00 97.44 183 PHE A O 1
ATOM 1462 N N . ASP A 1 184 ? 7.984 8.389 -13.424 1.00 94.19 184 ASP A N 1
ATOM 1463 C CA . ASP A 1 184 ? 8.756 8.988 -14.522 1.00 94.19 184 ASP A CA 1
ATOM 1464 C C . ASP A 1 184 ? 9.789 8.003 -15.086 1.00 94.19 184 ASP A C 1
ATOM 1466 O O . ASP A 1 184 ? 9.970 7.868 -16.296 1.00 94.19 184 ASP A O 1
ATOM 1470 N N . SER A 1 185 ? 10.485 7.308 -14.187 1.00 96.31 185 SER A N 1
ATOM 1471 C CA . SER A 1 185 ? 11.493 6.297 -14.499 1.00 96.31 185 SER A CA 1
ATOM 1472 C C . SER A 1 185 ? 11.745 5.396 -13.289 1.00 96.31 185 SER A C 1
ATOM 1474 O O . SER A 1 185 ? 11.351 5.705 -12.160 1.00 96.31 185 SER A O 1
ATOM 1476 N N . MET A 1 186 ? 12.426 4.274 -13.521 1.00 97.81 186 MET A N 1
ATOM 1477 C CA . MET A 1 186 ? 12.973 3.440 -12.456 1.00 97.81 186 MET A CA 1
ATOM 1478 C C . MET A 1 186 ? 14.454 3.808 -12.228 1.00 97.81 186 MET A C 1
ATOM 1480 O O . MET A 1 186 ? 15.211 3.836 -13.198 1.00 97.81 186 MET A O 1
ATOM 1484 N N . PRO A 1 187 ? 14.907 4.077 -10.985 1.00 96.81 187 PRO A N 1
ATOM 1485 C CA . PRO A 1 187 ? 16.320 4.356 -10.694 1.00 96.81 187 PRO A CA 1
ATOM 1486 C C . PRO A 1 187 ? 17.235 3.208 -11.133 1.00 96.81 187 PRO A C 1
ATOM 1488 O O . PRO A 1 187 ? 16.783 2.076 -11.179 1.00 96.81 187 PRO A O 1
ATOM 1491 N N . SER A 1 188 ? 18.528 3.428 -11.385 1.00 94.88 188 SER A N 1
ATOM 1492 C CA . SER A 1 188 ? 19.456 2.334 -11.752 1.00 94.88 188 SER A CA 1
ATOM 1493 C C . SER A 1 188 ? 19.718 1.350 -10.603 1.00 94.88 188 SER A C 1
ATOM 1495 O O . SER A 1 188 ? 19.831 0.142 -10.811 1.00 94.88 188 SER A O 1
ATOM 1497 N N . THR A 1 189 ? 19.783 1.867 -9.377 1.00 93.25 189 THR A N 1
ATOM 1498 C CA . THR A 1 189 ? 20.058 1.105 -8.156 1.00 93.25 189 THR A CA 1
ATOM 1499 C C . THR A 1 189 ? 19.069 1.478 -7.066 1.00 93.25 189 THR A C 1
ATOM 1501 O O . THR A 1 189 ? 18.801 2.663 -6.855 1.00 93.25 189 THR A O 1
ATOM 1504 N N . CYS A 1 190 ? 18.596 0.481 -6.327 1.00 96.31 190 CYS A N 1
ATOM 1505 C CA . CYS A 1 190 ? 17.676 0.659 -5.213 1.00 96.31 190 CYS A CA 1
ATOM 1506 C C . CYS A 1 190 ? 18.104 -0.183 -4.014 1.00 96.31 190 CYS A C 1
ATOM 1508 O O . CYS A 1 190 ? 18.831 -1.165 -4.132 1.00 96.31 190 CYS A O 1
ATOM 1510 N N . SER A 1 191 ? 17.617 0.214 -2.848 1.00 95.00 191 SER A N 1
ATOM 1511 C CA . SER A 1 191 ? 17.721 -0.549 -1.609 1.00 95.00 191 SER A CA 1
ATOM 1512 C C . SER A 1 191 ? 16.310 -0.839 -1.122 1.00 95.00 191 SER A C 1
ATOM 1514 O O . SER A 1 191 ? 15.581 0.092 -0.782 1.00 95.00 191 SER A O 1
ATOM 1516 N N . TRP A 1 192 ? 15.926 -2.110 -1.134 1.00 97.44 192 TRP A N 1
ATOM 1517 C CA . TRP A 1 192 ? 14.629 -2.603 -0.670 1.00 97.44 192 TRP A CA 1
ATOM 1518 C C . TRP A 1 192 ? 14.813 -3.456 0.590 1.00 97.44 192 TRP A C 1
ATOM 1520 O O . TRP A 1 192 ? 15.916 -3.963 0.813 1.00 97.44 192 TRP A O 1
ATOM 1530 N N . PRO A 1 193 ? 13.763 -3.659 1.405 1.00 97.00 193 PRO A N 1
ATOM 1531 C CA . PRO A 1 193 ? 13.786 -4.660 2.467 1.00 97.00 193 PRO A CA 1
ATOM 1532 C C . PRO A 1 193 ? 14.110 -6.047 1.920 1.00 97.00 193 PRO A C 1
ATOM 1534 O O . PRO A 1 193 ? 13.504 -6.487 0.944 1.00 97.00 193 PRO A O 1
ATOM 1537 N N . ALA A 1 194 ? 15.011 -6.768 2.587 1.00 96.25 194 ALA A N 1
ATOM 1538 C CA . ALA A 1 194 ? 15.357 -8.143 2.215 1.00 96.25 194 ALA A CA 1
ATOM 1539 C C . ALA A 1 194 ? 14.167 -9.118 2.335 1.00 96.25 194 ALA A C 1
ATOM 1541 O O . ALA A 1 194 ? 14.177 -10.197 1.747 1.00 96.25 194 ALA A O 1
ATOM 1542 N N . SER A 1 195 ? 13.140 -8.741 3.099 1.00 98.25 195 SER A N 1
ATOM 1543 C CA . SER A 1 195 ? 11.893 -9.486 3.268 1.00 98.25 195 SER A CA 1
ATOM 1544 C C . SER A 1 195 ? 10.901 -9.316 2.120 1.00 98.25 195 SER A C 1
ATOM 1546 O O . SER A 1 195 ? 9.938 -10.083 2.068 1.00 98.25 195 SER A O 1
ATOM 1548 N N . LEU A 1 196 ? 11.118 -8.368 1.198 1.00 98.69 196 LEU A N 1
ATOM 1549 C CA . LEU A 1 196 ? 10.157 -8.056 0.145 1.00 98.69 196 LEU A CA 1
ATOM 1550 C C . LEU A 1 196 ? 10.077 -9.195 -0.879 1.00 98.69 196 LEU A C 1
ATOM 1552 O O . LEU A 1 196 ? 11.063 -9.516 -1.543 1.00 98.69 196 LEU A O 1
ATOM 1556 N N . LYS A 1 197 ? 8.888 -9.790 -1.019 1.00 98.56 197 LYS A N 1
ATOM 1557 C CA . LYS A 1 197 ? 8.622 -10.955 -1.882 1.00 98.56 197 LYS A CA 1
ATOM 1558 C C . LYS A 1 197 ? 7.652 -10.641 -3.015 1.00 98.56 197 LYS A C 1
ATOM 1560 O O . LYS A 1 197 ? 7.768 -11.241 -4.081 1.00 98.56 197 LYS A O 1
ATOM 1565 N N . PHE A 1 198 ? 6.700 -9.744 -2.781 1.00 98.81 198 PHE A N 1
ATOM 1566 C CA . PHE A 1 198 ? 5.700 -9.328 -3.756 1.00 98.81 198 PHE A CA 1
ATOM 1567 C C . PHE A 1 198 ? 5.850 -7.836 -4.042 1.00 98.81 198 PHE A C 1
ATOM 1569 O O . PHE A 1 198 ? 5.811 -7.019 -3.117 1.00 98.81 198 PHE A O 1
ATOM 1576 N N . LEU A 1 199 ? 5.982 -7.492 -5.323 1.00 98.81 199 LEU A N 1
ATOM 1577 C CA . LEU A 1 199 ? 5.991 -6.113 -5.794 1.00 98.81 199 LEU A CA 1
ATOM 1578 C C . LEU A 1 199 ? 5.059 -5.959 -6.996 1.00 98.81 199 LEU A C 1
ATOM 1580 O O . LEU A 1 199 ? 5.240 -6.612 -8.024 1.00 98.81 199 LEU A O 1
ATOM 1584 N N . ASN A 1 200 ? 4.092 -5.054 -6.874 1.00 98.88 200 ASN A N 1
ATOM 1585 C CA . ASN A 1 200 ? 3.207 -4.679 -7.969 1.00 98.88 200 ASN A CA 1
ATOM 1586 C C . ASN A 1 200 ? 3.521 -3.256 -8.446 1.00 98.88 200 ASN A C 1
ATOM 1588 O O . ASN A 1 200 ? 3.366 -2.284 -7.707 1.00 98.88 200 ASN A O 1
ATOM 1592 N N . LEU A 1 201 ? 3.958 -3.154 -9.699 1.00 98.62 201 LEU A N 1
ATOM 1593 C CA . LEU A 1 201 ? 4.243 -1.923 -10.437 1.00 98.62 201 LEU A CA 1
ATOM 1594 C C . LEU A 1 201 ? 3.407 -1.858 -11.728 1.00 98.62 201 LEU A C 1
ATOM 1596 O O . LEU A 1 201 ? 3.777 -1.179 -12.691 1.00 98.62 201 LEU A O 1
ATOM 1600 N N . SER A 1 202 ? 2.282 -2.573 -11.780 1.00 98.44 202 SER A N 1
ATOM 1601 C CA . SER A 1 202 ? 1.411 -2.575 -12.953 1.00 98.44 202 SER A CA 1
ATOM 1602 C C . SER A 1 202 ? 0.764 -1.214 -13.201 1.00 98.44 202 SER A C 1
ATOM 1604 O O . SER A 1 202 ? 0.451 -0.464 -12.276 1.00 98.44 202 SER A O 1
ATOM 1606 N N . SER A 1 203 ? 0.506 -0.894 -14.470 1.00 97.94 203 SER A N 1
ATOM 1607 C CA . SER A 1 203 ? -0.144 0.361 -14.871 1.00 97.94 203 SER A CA 1
ATOM 1608 C C . SER A 1 203 ? 0.579 1.615 -14.357 1.00 97.94 203 SER A C 1
ATOM 1610 O O . SER A 1 203 ? -0.085 2.568 -13.959 1.00 97.94 203 SER A O 1
ATOM 1612 N N . THR A 1 204 ? 1.918 1.616 -14.335 1.00 98.31 204 THR A N 1
ATOM 1613 C CA . THR A 1 204 ? 2.727 2.742 -13.826 1.00 98.31 204 THR A CA 1
ATOM 1614 C C . THR A 1 204 ? 3.413 3.569 -14.911 1.00 98.31 204 THR A C 1
ATOM 1616 O O . THR A 1 204 ? 4.122 4.523 -14.607 1.00 98.31 204 THR A O 1
ATOM 1619 N N . SER A 1 205 ? 3.158 3.248 -16.185 1.00 96.19 205 SER A N 1
ATOM 1620 C CA . SER A 1 205 ? 3.733 3.906 -17.369 1.00 96.19 205 SER A CA 1
ATOM 1621 C C . SER A 1 205 ? 5.249 3.765 -17.541 1.00 96.19 205 SER A C 1
ATOM 1623 O O . SER A 1 205 ? 5.813 4.476 -18.375 1.00 96.19 205 SER A O 1
ATOM 1625 N N . LEU A 1 206 ? 5.893 2.826 -16.841 1.00 97.19 206 LEU A N 1
ATOM 1626 C CA . LEU A 1 206 ? 7.340 2.619 -16.923 1.00 97.19 206 LEU A CA 1
ATOM 1627 C C . LEU A 1 206 ? 7.784 2.274 -18.360 1.00 97.19 206 LEU A C 1
ATOM 1629 O O . LEU A 1 206 ? 7.250 1.319 -18.936 1.00 97.19 206 LEU A O 1
ATOM 1633 N N . PRO A 1 207 ? 8.739 3.021 -18.952 1.00 94.94 207 PRO A N 1
ATOM 1634 C CA . PRO A 1 207 ? 9.287 2.716 -20.277 1.00 94.94 207 PRO A CA 1
ATOM 1635 C C . PRO A 1 207 ? 10.308 1.574 -20.245 1.00 94.94 207 PRO A C 1
ATOM 1637 O O . PRO A 1 207 ? 10.445 0.838 -21.218 1.00 94.94 207 PRO A O 1
ATOM 1640 N N . GLU A 1 208 ? 10.991 1.406 -19.117 1.00 95.44 208 GLU A N 1
ATOM 1641 C CA . GLU A 1 208 ? 11.994 0.374 -18.880 1.00 95.44 208 GLU A CA 1
ATOM 1642 C C . GLU A 1 208 ? 12.044 0.016 -17.390 1.00 95.44 208 GLU A C 1
ATOM 1644 O O . GLU A 1 208 ? 11.491 0.721 -16.539 1.00 95.44 208 GLU A O 1
ATOM 1649 N N . VAL A 1 209 ? 12.724 -1.084 -17.080 1.00 96.00 209 VAL A N 1
ATOM 1650 C CA . VAL A 1 209 ? 13.083 -1.476 -15.715 1.00 96.00 209 VAL A CA 1
ATOM 1651 C C . VAL A 1 209 ? 14.586 -1.700 -15.626 1.00 96.00 209 VAL A C 1
ATOM 1653 O O . VAL A 1 209 ? 15.246 -1.976 -16.625 1.00 96.00 209 VAL A O 1
ATOM 1656 N N . THR A 1 210 ? 15.123 -1.614 -14.417 1.00 96.12 210 THR A N 1
ATOM 1657 C CA . THR A 1 210 ? 16.563 -1.672 -14.150 1.00 96.12 210 THR A CA 1
ATOM 1658 C C . THR A 1 210 ? 16.874 -2.705 -13.059 1.00 96.12 210 THR A C 1
ATOM 1660 O O . THR A 1 210 ? 15.979 -3.335 -12.487 1.00 96.12 210 THR A O 1
ATOM 1663 N N . SER A 1 211 ? 18.149 -2.806 -12.676 1.00 95.00 211 SER A N 1
ATOM 1664 C CA . SER A 1 211 ? 18.609 -3.527 -11.480 1.00 95.00 211 SER A CA 1
ATOM 1665 C C . SER A 1 211 ? 18.091 -2.964 -10.145 1.00 95.00 211 SER A C 1
ATOM 1667 O O . SER A 1 211 ? 18.435 -3.486 -9.089 1.00 95.00 211 SER A O 1
ATOM 1669 N N . CYS A 1 212 ? 17.262 -1.913 -10.151 1.00 96.81 212 CYS A N 1
ATOM 1670 C CA . CYS A 1 212 ? 16.529 -1.476 -8.963 1.00 96.81 212 CYS A CA 1
ATOM 1671 C C . CYS A 1 212 ? 15.563 -2.549 -8.442 1.00 96.81 212 CYS A C 1
ATOM 1673 O O . CYS A 1 212 ? 15.244 -2.534 -7.255 1.00 96.81 212 CYS A O 1
ATOM 1675 N N . LEU A 1 213 ? 15.086 -3.473 -9.282 1.00 97.44 213 LEU A N 1
ATOM 1676 C CA . LEU A 1 213 ? 14.203 -4.548 -8.829 1.00 97.44 213 LEU A CA 1
ATOM 1677 C C . LEU A 1 213 ? 14.896 -5.440 -7.772 1.00 97.44 213 LEU A C 1
ATOM 1679 O O . LEU A 1 213 ? 16.034 -5.868 -7.979 1.00 97.44 213 LEU A O 1
ATOM 1683 N N . PRO A 1 214 ? 14.233 -5.745 -6.639 1.00 96.00 214 PRO A N 1
ATOM 1684 C CA . PRO A 1 214 ? 14.824 -6.567 -5.590 1.00 96.00 214 PRO A CA 1
ATOM 1685 C C . PRO A 1 214 ? 15.016 -8.023 -6.029 1.00 96.00 214 PRO A C 1
ATOM 1687 O O . PRO A 1 214 ? 14.082 -8.680 -6.482 1.00 96.00 214 PRO A O 1
ATOM 1690 N N . GLN A 1 215 ? 16.210 -8.565 -5.783 1.00 94.94 215 GLN A N 1
ATOM 1691 C CA . GLN A 1 215 ? 16.553 -9.971 -6.054 1.00 94.94 215 GLN A CA 1
ATOM 1692 C C . GLN A 1 215 ? 15.779 -10.972 -5.170 1.00 94.94 215 GLN A C 1
ATOM 1694 O O . GLN A 1 215 ? 15.741 -12.165 -5.463 1.00 94.94 215 GLN A O 1
ATOM 1699 N N . SER A 1 216 ? 15.149 -10.495 -4.089 1.00 96.38 216 SER A N 1
ATOM 1700 C CA . SER A 1 216 ? 14.316 -11.285 -3.171 1.00 96.38 216 SER A CA 1
ATOM 1701 C C . SER A 1 216 ? 12.910 -11.593 -3.705 1.00 96.38 216 SER A C 1
ATOM 1703 O O . SER A 1 216 ? 12.180 -12.370 -3.082 1.00 96.38 216 SER A O 1
ATOM 1705 N N . LEU A 1 217 ? 12.509 -10.980 -4.826 1.00 97.50 217 LEU A N 1
ATOM 1706 C CA . LEU A 1 217 ? 11.152 -11.100 -5.350 1.00 97.50 217 LEU A CA 1
ATOM 1707 C C . LEU A 1 217 ? 10.805 -12.530 -5.753 1.00 97.50 217 LEU A C 1
ATOM 1709 O O . LEU A 1 217 ? 11.551 -13.208 -6.451 1.00 97.50 217 LEU A O 1
ATOM 1713 N N . GLN A 1 218 ? 9.604 -12.938 -5.355 1.00 97.19 218 GLN A N 1
ATOM 1714 C CA . GLN A 1 218 ? 8.953 -14.176 -5.771 1.00 97.19 218 GLN A CA 1
ATOM 1715 C C . GLN A 1 218 ? 7.798 -13.896 -6.731 1.00 97.19 218 GLN A C 1
ATOM 1717 O O . GLN A 1 218 ? 7.514 -14.723 -7.592 1.00 97.19 218 GLN A O 1
ATOM 1722 N N . ILE A 1 219 ? 7.144 -12.741 -6.603 1.00 97.81 219 ILE A N 1
ATOM 1723 C CA . ILE A 1 219 ? 6.036 -12.332 -7.463 1.00 97.81 219 ILE A CA 1
ATOM 1724 C C . ILE A 1 219 ? 6.267 -10.886 -7.897 1.00 97.81 219 ILE A C 1
ATOM 1726 O O . ILE A 1 219 ? 6.444 -10.000 -7.056 1.00 97.81 219 ILE A O 1
ATOM 1730 N N . LEU A 1 220 ? 6.252 -10.661 -9.209 1.00 97.88 220 LEU A N 1
ATOM 1731 C CA . LEU A 1 220 ? 6.421 -9.346 -9.814 1.00 97.88 220 LEU A CA 1
ATOM 1732 C C . LEU A 1 220 ? 5.329 -9.095 -10.849 1.00 97.88 220 LEU A C 1
ATOM 1734 O O . LEU A 1 220 ? 5.192 -9.848 -11.817 1.00 97.88 220 LEU A O 1
ATOM 1738 N N . ASP A 1 221 ? 4.594 -8.002 -10.666 1.00 98.12 221 ASP A N 1
ATOM 1739 C CA . ASP A 1 221 ? 3.633 -7.520 -11.651 1.00 98.12 221 ASP A CA 1
ATOM 1740 C C . ASP A 1 221 ? 4.104 -6.212 -12.293 1.00 98.12 221 ASP A C 1
ATOM 1742 O O . ASP A 1 221 ? 4.210 -5.170 -11.646 1.00 98.12 221 ASP A O 1
ATOM 1746 N N . LEU A 1 222 ? 4.401 -6.291 -13.589 1.00 97.00 222 LEU A N 1
ATOM 1747 C CA . LEU A 1 222 ? 4.793 -5.201 -14.481 1.00 97.00 222 LEU A CA 1
ATOM 1748 C C . LEU A 1 222 ? 3.788 -5.035 -15.630 1.00 97.00 222 LEU A C 1
ATOM 1750 O O . LEU A 1 222 ? 4.108 -4.418 -16.652 1.00 97.00 222 LEU A O 1
ATOM 1754 N N . SER A 1 223 ? 2.582 -5.589 -15.500 1.00 95.44 223 SER A N 1
ATOM 1755 C CA . SER A 1 223 ? 1.558 -5.515 -16.534 1.00 95.44 223 SER A CA 1
ATOM 1756 C C . SER A 1 223 ? 1.138 -4.071 -16.836 1.00 95.44 223 SER A C 1
ATOM 1758 O O . SER A 1 223 ? 1.193 -3.185 -15.985 1.00 95.44 223 SER A O 1
ATOM 1760 N N . ARG A 1 224 ? 0.695 -3.816 -18.070 1.00 95.00 224 ARG A N 1
ATOM 1761 C CA . ARG A 1 224 ? 0.186 -2.514 -18.532 1.00 95.00 224 ARG A CA 1
ATOM 1762 C C . ARG A 1 224 ? 1.193 -1.365 -18.360 1.00 95.00 224 ARG A C 1
ATOM 1764 O O . ARG A 1 224 ? 0.819 -0.261 -17.973 1.00 95.00 224 ARG A O 1
ATOM 1771 N N . ASN A 1 225 ? 2.470 -1.622 -18.635 1.00 96.00 225 ASN A N 1
ATOM 1772 C CA . ASN A 1 225 ? 3.518 -0.602 -18.717 1.00 96.00 225 ASN A CA 1
ATOM 1773 C C . ASN A 1 225 ? 3.888 -0.322 -20.188 1.00 96.00 225 ASN A C 1
ATOM 1775 O O . ASN A 1 225 ? 3.117 -0.608 -21.103 1.00 96.00 225 ASN A O 1
ATOM 1779 N N . LYS A 1 226 ? 5.033 0.319 -20.438 1.00 95.12 226 LYS A N 1
ATOM 1780 C CA . LYS A 1 226 ? 5.518 0.672 -21.783 1.00 95.12 226 LYS A CA 1
ATOM 1781 C C . LYS A 1 226 ? 6.822 -0.057 -22.126 1.00 95.12 226 LYS A C 1
ATOM 1783 O O . LYS A 1 226 ? 7.554 0.414 -22.991 1.00 95.12 226 LYS A O 1
ATOM 1788 N N . LEU A 1 227 ? 7.091 -1.184 -21.463 1.00 94.00 227 LEU A N 1
ATOM 1789 C CA . LEU A 1 227 ? 8.345 -1.925 -21.592 1.00 94.00 227 LEU A CA 1
ATOM 1790 C C . LEU A 1 227 ? 8.509 -2.471 -23.010 1.00 94.00 227 LEU A C 1
ATOM 1792 O O . LEU A 1 227 ? 7.593 -3.109 -23.528 1.00 94.00 227 LEU A O 1
ATOM 1796 N N . THR A 1 228 ? 9.677 -2.259 -23.610 1.00 91.50 228 THR A N 1
ATOM 1797 C CA . THR A 1 228 ? 10.062 -2.845 -24.909 1.00 91.50 228 THR A CA 1
ATOM 1798 C C . THR A 1 228 ? 10.992 -4.048 -24.765 1.00 91.50 228 THR A C 1
ATOM 1800 O O . THR A 1 228 ? 11.044 -4.904 -25.648 1.00 91.50 228 THR A O 1
ATOM 1803 N N . VAL A 1 229 ? 11.687 -4.137 -23.629 1.00 90.00 229 VAL A N 1
ATOM 1804 C CA . VAL A 1 229 ? 12.593 -5.222 -23.244 1.00 90.00 229 VAL A CA 1
ATOM 1805 C C . VAL A 1 229 ? 12.429 -5.491 -21.747 1.00 90.00 229 VAL A C 1
ATOM 1807 O O . VAL A 1 229 ? 12.133 -4.579 -20.973 1.00 90.00 229 VAL A O 1
ATOM 1810 N N . PHE A 1 230 ? 12.641 -6.738 -21.328 1.00 91.06 230 PHE A N 1
ATOM 1811 C CA . PHE A 1 230 ? 12.730 -7.116 -19.920 1.00 91.06 230 PHE A CA 1
ATOM 1812 C C . PHE A 1 230 ? 13.823 -8.177 -19.743 1.00 91.06 230 PHE A C 1
ATOM 1814 O O . PHE A 1 230 ? 13.568 -9.352 -19.939 1.00 91.06 230 PHE A O 1
ATOM 1821 N N . ASN A 1 231 ? 15.042 -7.768 -19.384 1.00 88.25 231 ASN A N 1
ATOM 1822 C CA . ASN A 1 231 ? 16.196 -8.671 -19.241 1.00 88.25 231 ASN A CA 1
ATOM 1823 C C . ASN A 1 231 ? 16.856 -8.499 -17.865 1.00 88.25 231 ASN A C 1
ATOM 1825 O O . ASN A 1 231 ? 18.051 -8.233 -17.762 1.00 88.25 231 ASN A O 1
ATOM 1829 N N . ILE A 1 232 ? 16.053 -8.571 -16.803 1.00 91.69 232 ILE A N 1
ATOM 1830 C CA . ILE A 1 232 ? 16.537 -8.488 -15.421 1.00 91.69 232 ILE A CA 1
ATOM 1831 C C . ILE A 1 232 ? 16.559 -9.890 -14.825 1.00 91.69 232 ILE A C 1
ATOM 1833 O O . ILE A 1 232 ? 15.530 -10.562 -14.817 1.00 91.69 232 ILE A O 1
ATOM 1837 N N . GLU A 1 233 ? 17.716 -10.311 -14.320 1.00 92.25 233 GLU A N 1
ATOM 1838 C CA . GLU A 1 233 ? 17.865 -11.564 -13.581 1.00 92.25 233 GLU A CA 1
ATOM 1839 C C . GLU A 1 233 ? 17.162 -11.459 -12.223 1.00 92.25 233 GLU A C 1
ATOM 1841 O O . GLU A 1 233 ? 17.406 -10.521 -11.458 1.00 92.25 233 GLU A O 1
ATOM 1846 N N . LEU A 1 234 ? 16.262 -12.404 -11.944 1.00 93.56 234 LEU A N 1
ATOM 1847 C CA . LEU A 1 234 ? 15.509 -12.488 -10.691 1.00 93.56 234 LEU A CA 1
ATOM 1848 C C . LEU A 1 234 ? 15.435 -13.966 -10.266 1.00 93.56 234 LEU A C 1
ATOM 1850 O O . LEU A 1 234 ? 14.462 -14.659 -10.576 1.00 93.56 234 LEU A O 1
ATOM 1854 N N . PRO A 1 235 ? 16.459 -14.480 -9.563 1.00 91.44 235 PRO A N 1
ATOM 1855 C CA . PRO A 1 235 ? 16.672 -15.917 -9.389 1.00 91.44 235 PRO A CA 1
ATOM 1856 C C . PRO A 1 235 ? 15.607 -16.594 -8.519 1.00 91.44 235 PRO A C 1
ATOM 1858 O O . PRO A 1 235 ? 15.388 -17.799 -8.643 1.00 91.44 235 PRO A O 1
ATOM 1861 N N . LEU A 1 236 ? 14.931 -15.837 -7.649 1.00 94.75 236 LEU A N 1
ATOM 1862 C CA . LEU A 1 236 ? 13.879 -16.330 -6.753 1.00 94.75 236 LEU A CA 1
ATOM 1863 C C . LEU A 1 236 ? 12.460 -16.130 -7.306 1.00 94.75 236 LEU A C 1
ATOM 1865 O O . LEU A 1 236 ? 11.492 -16.510 -6.639 1.00 94.75 236 LEU A O 1
ATOM 1869 N N . LEU A 1 237 ? 12.328 -15.554 -8.506 1.00 95.31 237 LEU A N 1
ATOM 1870 C CA . LEU A 1 237 ? 11.038 -15.214 -9.088 1.00 95.31 237 LEU A CA 1
ATOM 1871 C C . LEU A 1 237 ? 10.271 -16.477 -9.476 1.00 95.31 237 LEU A C 1
ATOM 1873 O O . LEU A 1 237 ? 10.784 -17.335 -10.186 1.00 95.31 237 LEU A O 1
ATOM 1877 N N . LYS A 1 238 ? 9.025 -16.570 -9.015 1.00 93.75 238 LYS A N 1
ATOM 1878 C CA . LYS A 1 238 ? 8.105 -17.689 -9.256 1.00 93.75 238 LYS A CA 1
ATOM 1879 C C . LYS A 1 238 ? 6.965 -17.296 -10.180 1.00 93.75 238 LYS A C 1
ATOM 1881 O O . LYS A 1 238 ? 6.536 -18.122 -10.984 1.00 93.75 238 LYS A O 1
ATOM 1886 N N . GLU A 1 239 ? 6.497 -16.053 -10.065 1.00 94.75 239 GLU A N 1
ATOM 1887 C CA . GLU A 1 239 ? 5.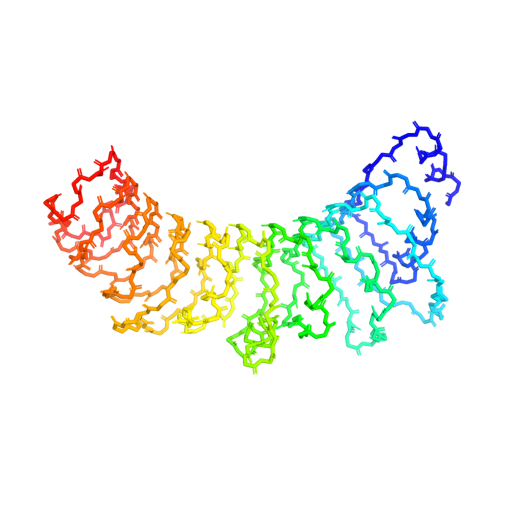424 -15.496 -10.883 1.00 94.75 239 GLU A CA 1
ATOM 1888 C C . GLU A 1 239 ? 5.822 -14.151 -11.493 1.00 94.75 239 GLU A C 1
ATOM 1890 O O . GLU A 1 239 ? 6.218 -13.224 -10.782 1.00 94.75 239 GLU A O 1
ATOM 1895 N N . LEU A 1 240 ? 5.663 -14.041 -12.812 1.00 93.62 240 LEU A N 1
ATOM 1896 C CA . LEU A 1 240 ? 5.900 -12.813 -13.565 1.00 93.62 240 LEU A CA 1
ATOM 1897 C C . LEU A 1 240 ? 4.676 -12.459 -14.414 1.00 93.62 240 LEU A C 1
ATOM 1899 O O . LEU A 1 240 ? 4.213 -13.271 -15.222 1.00 93.62 240 LEU A O 1
ATOM 1903 N N . TYR A 1 241 ? 4.195 -11.225 -14.257 1.00 93.88 241 TYR A N 1
ATOM 1904 C CA . TYR A 1 241 ? 3.097 -10.655 -15.036 1.00 93.88 241 TYR A CA 1
ATOM 1905 C C . TYR A 1 241 ? 3.615 -9.485 -15.881 1.00 93.88 241 TYR A C 1
ATOM 1907 O O . TYR A 1 241 ? 4.036 -8.463 -15.350 1.00 93.88 241 TYR A O 1
ATOM 1915 N N . ILE A 1 242 ? 3.588 -9.629 -17.209 1.00 91.94 242 ILE A N 1
ATOM 1916 C CA . ILE A 1 242 ? 4.122 -8.635 -18.172 1.00 91.94 242 ILE A CA 1
ATOM 1917 C C . ILE A 1 242 ? 3.140 -8.316 -19.312 1.00 91.94 242 ILE A C 1
ATOM 1919 O O . ILE A 1 242 ? 3.502 -7.670 -20.294 1.00 91.94 242 ILE A O 1
ATOM 1923 N N . SER A 1 243 ? 1.881 -8.745 -19.192 1.00 89.81 243 SER A N 1
ATOM 1924 C CA . SER A 1 243 ? 0.818 -8.471 -20.172 1.00 89.81 243 SER A CA 1
ATOM 1925 C C . SER A 1 243 ? 0.593 -6.977 -20.402 1.00 89.81 243 SER A C 1
ATOM 1927 O O . SER A 1 243 ? 0.644 -6.205 -19.450 1.00 89.81 243 SER A O 1
ATOM 1929 N N . GLY A 1 244 ? 0.268 -6.561 -21.629 1.00 90.00 244 GLY A N 1
ATOM 1930 C CA . GLY A 1 244 ? -0.037 -5.153 -21.920 1.00 90.00 244 GLY A CA 1
ATOM 1931 C C . GLY A 1 244 ? 1.191 -4.232 -21.945 1.00 90.00 244 GLY A C 1
ATOM 1932 O O . GLY A 1 244 ? 1.066 -3.054 -21.629 1.00 90.00 244 GLY A O 1
ATOM 1933 N N . ASN A 1 245 ? 2.369 -4.774 -22.264 1.00 91.19 245 ASN A N 1
ATOM 1934 C CA . ASN A 1 245 ? 3.585 -4.015 -22.574 1.00 91.19 245 ASN A CA 1
ATOM 1935 C C . ASN A 1 245 ? 3.772 -3.877 -24.101 1.00 91.19 245 ASN A C 1
ATOM 1937 O O . ASN A 1 245 ? 2.817 -4.067 -24.853 1.00 91.19 245 ASN A O 1
ATOM 1941 N N . LYS A 1 246 ? 4.977 -3.500 -24.548 1.00 90.94 246 LYS A N 1
ATOM 1942 C CA . LYS A 1 246 ? 5.388 -3.365 -25.958 1.00 90.94 246 LYS A CA 1
ATOM 1943 C C . LYS A 1 246 ? 6.630 -4.214 -26.264 1.00 90.94 246 LYS A C 1
ATOM 1945 O O . LYS A 1 246 ? 7.514 -3.789 -27.007 1.00 90.94 246 LYS A O 1
ATOM 1950 N N . LEU A 1 247 ? 6.736 -5.371 -25.619 1.00 88.44 247 LEU A N 1
ATOM 1951 C CA . LEU A 1 247 ? 7.872 -6.273 -25.729 1.00 88.44 247 LEU A CA 1
ATOM 1952 C C . LEU A 1 247 ? 7.958 -6.826 -27.153 1.00 88.44 247 LEU A C 1
ATOM 1954 O O . LEU A 1 247 ? 6.979 -7.369 -27.657 1.00 88.44 247 LEU A O 1
ATOM 1958 N N . GLY A 1 248 ? 9.132 -6.705 -27.776 1.00 83.12 248 GLY A N 1
ATOM 1959 C CA . GLY A 1 248 ? 9.387 -7.322 -29.083 1.00 83.12 248 GLY A CA 1
ATOM 1960 C C . GLY A 1 248 ? 9.676 -8.822 -28.991 1.00 83.12 248 GLY A C 1
ATOM 1961 O O . GLY A 1 248 ? 9.464 -9.551 -29.944 1.00 83.12 248 GLY A O 1
ATOM 1962 N N . ASN A 1 249 ? 10.149 -9.294 -27.836 1.00 81.50 249 ASN A N 1
ATOM 1963 C CA . ASN A 1 249 ? 10.398 -10.706 -27.565 1.00 81.50 249 ASN A CA 1
ATOM 1964 C C . ASN A 1 249 ? 10.059 -11.021 -26.108 1.00 81.50 249 ASN A C 1
ATOM 1966 O O . ASN A 1 249 ? 10.093 -10.141 -25.243 1.00 81.50 249 ASN A O 1
ATOM 1970 N N . LEU A 1 250 ? 9.763 -12.291 -25.834 1.00 80.31 250 LEU A N 1
ATOM 1971 C CA . LEU A 1 250 ? 9.691 -12.779 -24.461 1.00 80.31 250 LEU A CA 1
ATOM 1972 C C . LEU A 1 250 ? 11.087 -12.761 -23.817 1.00 80.31 250 LEU A C 1
ATOM 1974 O O . LEU A 1 250 ? 12.085 -12.927 -24.523 1.00 80.31 250 LEU A O 1
ATOM 1978 N N . PRO A 1 251 ? 11.163 -12.553 -22.493 1.00 80.50 251 PRO A N 1
ATOM 1979 C CA . PRO A 1 251 ? 12.434 -12.529 -21.792 1.00 80.50 251 PRO A CA 1
ATOM 1980 C C . PRO A 1 251 ? 13.045 -13.933 -21.758 1.00 80.50 251 PRO A C 1
ATOM 1982 O O . PRO A 1 251 ? 12.326 -14.936 -21.748 1.00 80.50 251 PRO A O 1
ATOM 1985 N N . ASP A 1 252 ? 14.372 -14.012 -21.751 1.00 82.12 252 ASP A N 1
ATOM 1986 C CA . ASP A 1 252 ? 15.057 -15.298 -21.817 1.00 82.12 252 ASP A CA 1
ATOM 1987 C C . ASP A 1 252 ? 14.893 -16.084 -20.504 1.00 82.12 252 ASP A C 1
ATOM 1989 O O . ASP A 1 252 ? 15.149 -15.577 -19.410 1.00 82.12 252 ASP A O 1
ATOM 1993 N N . GLY A 1 253 ? 14.456 -17.340 -20.613 1.00 74.81 253 GLY A N 1
ATOM 1994 C CA . GLY A 1 253 ? 14.134 -18.194 -19.473 1.00 74.81 253 GLY A CA 1
ATOM 1995 C C . GLY A 1 253 ? 15.313 -18.463 -18.535 1.00 74.81 253 GLY A C 1
ATOM 1996 O O . GLY A 1 253 ? 15.084 -18.712 -17.352 1.00 74.81 253 GLY A O 1
ATOM 1997 N N . HIS A 1 254 ? 16.565 -18.367 -19.008 1.00 83.50 254 HIS A N 1
ATOM 1998 C CA . HIS A 1 254 ? 17.740 -18.576 -18.146 1.00 83.50 254 HIS A CA 1
ATOM 1999 C C . HIS A 1 254 ? 17.865 -17.535 -17.022 1.00 83.50 254 HIS A C 1
ATOM 2001 O O . HIS A 1 254 ? 18.498 -17.813 -16.007 1.00 83.50 254 HIS A O 1
ATOM 2007 N N . LEU A 1 255 ? 17.234 -16.365 -17.171 1.00 81.56 255 LEU A N 1
ATOM 2008 C CA . LEU A 1 255 ? 17.219 -15.298 -16.166 1.00 81.56 255 LEU A CA 1
ATOM 2009 C C . LEU A 1 255 ? 16.286 -15.598 -14.976 1.00 81.56 255 LEU A C 1
ATOM 2011 O O . LEU A 1 255 ? 16.312 -14.876 -13.975 1.00 81.56 255 LEU A O 1
ATOM 2015 N N . TYR A 1 256 ? 15.456 -16.646 -15.073 1.00 81.94 256 TYR A N 1
ATOM 2016 C CA . TYR A 1 256 ? 14.386 -16.950 -14.116 1.00 81.94 256 TYR A CA 1
ATOM 2017 C C . TYR A 1 256 ? 14.359 -18.437 -13.741 1.00 81.94 256 TYR A C 1
ATOM 2019 O O . TYR A 1 256 ? 13.390 -19.154 -13.983 1.00 81.94 256 TYR A O 1
ATOM 2027 N N . VAL A 1 257 ? 15.435 -18.911 -13.113 1.00 77.94 257 VAL A N 1
ATOM 2028 C CA . VAL A 1 257 ? 15.641 -20.340 -12.803 1.00 77.94 257 VAL A CA 1
ATOM 2029 C C . VAL A 1 257 ? 14.536 -20.942 -11.914 1.00 77.94 257 VAL A C 1
ATOM 2031 O O . VAL A 1 257 ? 14.244 -22.131 -12.020 1.00 77.94 257 VAL A O 1
ATOM 2034 N N . SER A 1 258 ? 13.889 -20.134 -11.065 1.00 80.62 258 SER A N 1
ATOM 2035 C CA . SER A 1 258 ? 12.801 -20.571 -10.170 1.00 80.62 258 SER A CA 1
ATOM 2036 C C . SER A 1 258 ? 11.388 -20.351 -10.732 1.00 80.62 258 SER A C 1
ATOM 2038 O O . SER A 1 258 ? 10.405 -20.544 -10.006 1.00 80.62 258 SER A O 1
ATOM 2040 N N . LEU A 1 259 ? 11.261 -19.915 -11.990 1.00 80.88 259 LEU A N 1
ATOM 2041 C CA . LEU A 1 259 ? 9.985 -19.466 -12.541 1.00 80.88 259 LEU A CA 1
ATOM 2042 C C . LEU A 1 259 ? 9.034 -20.642 -12.756 1.00 80.88 259 LEU A C 1
ATOM 2044 O O . LEU A 1 259 ? 9.217 -21.463 -13.650 1.00 80.88 259 LEU A O 1
ATOM 2048 N N . ALA A 1 260 ? 7.986 -20.697 -11.938 1.00 77.62 260 ALA A N 1
ATOM 2049 C CA . ALA A 1 260 ? 6.961 -21.733 -12.016 1.00 77.62 260 ALA A CA 1
ATOM 2050 C C . ALA A 1 260 ? 5.770 -21.312 -12.889 1.00 77.62 260 ALA A C 1
ATOM 2052 O O . ALA A 1 260 ? 5.056 -22.159 -13.421 1.00 77.62 260 ALA A O 1
ATOM 2053 N N . SER A 1 261 ? 5.526 -20.007 -13.022 1.00 77.69 261 SER A N 1
ATOM 2054 C CA . SER A 1 261 ? 4.391 -19.474 -13.768 1.00 77.69 261 SER A CA 1
ATOM 205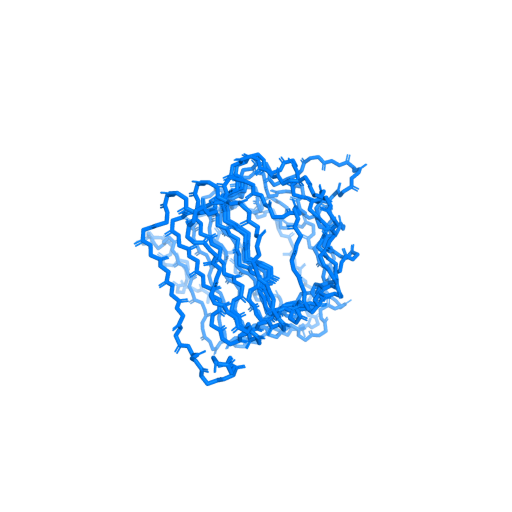5 C C . SER A 1 261 ? 4.750 -18.146 -14.429 1.00 77.69 261 SER A C 1
ATOM 2057 O O . SER A 1 261 ? 4.979 -17.138 -13.764 1.00 77.69 261 SER A O 1
ATOM 2059 N N . LEU A 1 262 ? 4.712 -18.121 -15.759 1.00 75.75 262 LEU A N 1
ATOM 2060 C CA . LEU A 1 262 ? 4.770 -16.896 -16.549 1.00 75.75 262 LEU A CA 1
ATOM 2061 C C . LEU A 1 262 ? 3.372 -16.592 -17.089 1.00 75.75 262 LEU A C 1
ATOM 2063 O O . LEU A 1 262 ? 2.792 -17.409 -17.804 1.00 75.75 262 LEU A O 1
ATOM 2067 N N . ARG A 1 263 ? 2.817 -15.423 -16.757 1.00 71.94 263 ARG A N 1
ATOM 2068 C CA . ARG A 1 263 ? 1.488 -15.010 -17.227 1.00 71.94 263 ARG A CA 1
ATOM 2069 C C . ARG A 1 263 ? 1.604 -13.827 -18.183 1.00 71.94 263 ARG A C 1
ATOM 2071 O O . ARG A 1 263 ? 1.891 -12.697 -17.788 1.00 71.94 263 ARG A O 1
ATOM 2078 N N . VAL A 1 264 ? 1.317 -14.095 -19.456 1.00 66.06 264 VAL A N 1
ATOM 2079 C CA . VAL A 1 264 ? 1.242 -13.103 -20.538 1.00 66.06 264 VAL A CA 1
ATOM 2080 C C . VAL A 1 264 ? -0.171 -13.153 -21.116 1.00 66.06 264 VAL A C 1
ATOM 2082 O O . VAL A 1 264 ? -0.442 -13.894 -22.051 1.00 66.06 264 VAL A O 1
ATOM 2085 N N . LEU A 1 265 ? -1.113 -12.435 -20.498 1.00 46.03 265 LEU A N 1
ATOM 2086 C CA . LEU A 1 265 ? -2.543 -12.581 -20.811 1.00 46.03 265 LEU A CA 1
ATOM 2087 C C . LEU A 1 265 ? -3.070 -11.660 -21.931 1.00 46.03 265 LEU A C 1
ATOM 2089 O O . LEU A 1 265 ? -4.222 -11.785 -22.323 1.00 46.03 265 LEU A O 1
ATOM 2093 N N . GLU A 1 266 ? -2.251 -10.764 -22.485 1.00 48.78 266 GLU A N 1
ATOM 2094 C CA . GLU A 1 266 ? -2.637 -9.894 -23.608 1.00 48.78 266 GLU A CA 1
ATOM 2095 C C . GLU A 1 266 ? -1.446 -9.760 -24.574 1.00 48.78 266 GLU A C 1
ATOM 2097 O O . GLU A 1 266 ? -0.539 -8.953 -24.366 1.00 48.78 266 GLU A O 1
ATOM 2102 N N . ALA A 1 267 ? -1.437 -10.598 -25.616 1.00 48.38 267 ALA A N 1
ATOM 2103 C CA . ALA A 1 267 ? -0.559 -10.470 -26.784 1.00 48.38 267 ALA A CA 1
ATOM 2104 C C . ALA A 1 267 ? -0.966 -9.304 -27.703 1.00 48.38 267 ALA A C 1
ATOM 2106 O O . ALA A 1 267 ? -0.159 -8.805 -28.480 1.00 48.38 267 ALA A O 1
ATOM 2107 N N . ALA A 1 268 ? -2.217 -8.843 -27.613 1.00 46.12 268 ALA A N 1
ATOM 2108 C CA . ALA A 1 268 ? -2.687 -7.672 -28.340 1.00 46.12 268 ALA A CA 1
ATOM 2109 C C . ALA A 1 268 ? -2.040 -6.409 -27.742 1.00 46.12 268 ALA A C 1
ATOM 2111 O O . ALA A 1 268 ? -2.498 -5.880 -26.734 1.00 46.12 268 ALA A O 1
ATOM 2112 N N . GLY A 1 269 ? -0.928 -5.976 -28.338 1.00 51.84 269 GLY A N 1
ATOM 2113 C CA . GLY A 1 269 ? -0.090 -4.869 -27.859 1.00 51.84 269 GLY A CA 1
ATOM 2114 C C . GLY A 1 269 ? 1.412 -5.169 -27.896 1.00 51.84 269 GLY A C 1
ATOM 2115 O O . GLY A 1 269 ? 2.208 -4.235 -27.961 1.00 51.84 269 GLY A O 1
ATOM 2116 N N . ASN A 1 270 ? 1.790 -6.451 -27.947 1.00 49.09 270 ASN A N 1
ATOM 2117 C CA . ASN A 1 270 ? 3.156 -6.899 -28.213 1.00 49.09 270 ASN A CA 1
ATOM 2118 C C . ASN A 1 270 ? 3.196 -7.436 -29.657 1.00 49.09 270 ASN A C 1
ATOM 2120 O O . ASN A 1 270 ? 2.575 -8.467 -29.921 1.00 49.09 270 ASN A O 1
ATOM 2124 N N . PRO A 1 271 ? 3.825 -6.736 -30.618 1.00 50.28 271 PRO A N 1
ATOM 2125 C CA . PRO A 1 271 ? 4.017 -7.281 -31.953 1.00 50.28 271 PRO A CA 1
ATOM 2126 C C . PRO A 1 271 ? 5.101 -8.355 -31.843 1.00 50.28 271 PRO A C 1
ATOM 2128 O O . PRO A 1 271 ? 6.274 -8.013 -31.723 1.00 50.28 271 PRO A O 1
ATOM 2131 N N . TYR A 1 272 ? 4.709 -9.628 -31.782 1.00 52.31 272 TYR A N 1
ATOM 2132 C CA . TYR A 1 272 ? 5.669 -10.723 -31.931 1.00 52.31 272 TYR A CA 1
ATOM 2133 C C . TYR A 1 272 ? 6.273 -10.705 -33.337 1.00 52.31 272 TYR A C 1
ATOM 2135 O O . TYR A 1 272 ? 5.493 -10.492 -34.298 1.00 52.31 272 TYR A O 1
#

pLDDT: mean 88.74, std 11.98, range [46.03, 98.94]

Secondary structure (DSSP, 8-state):
-HHHHHHHHTT--EEEEES-EEEHHHHHHHHHHHTTS---EEEEEEEEEE--SS---------TT--EEEEEEEEEETGGGSPP-GGGHHHHTT-SEEEEESS------HHHHTT-TT--EEE--SS--BHHHHHHHTTTTT----TT--EEE--SSB-----GGGGTT-TT--EEE-TTS--S---SS----TT--EEE-TTS--S---TTS-TT-SEEE-TTS--S------TT--EEE-TTS--SSPPPGGG-TT--EEE----TTS--